Protein AF-A0A5E8CM19-F1 (afdb_monomer_lite)

Organism: NCBI:txid1561972

Radius of gyration: 25.5 Å; chains: 1; bounding box: 61×55×77 Å

Sequence (323 aa):
MVMLHESKVSKIKSINISCDSVEEYELFLKAIKIDGAFFISNAKLNLVSIFYEKDRNVNLRDWTLEQHRALEYALKNHAKEMYETKEERWKSIIKEIDGKNSKECLDHFKYVREHVLKIKEKENEIIDIQESIFRFDYMPINFHKMIVLHDCINGNFKNPKEEFILIIYKFDILLFSFELTPEETYQRLKSIIDKYENIEMHNVYFASSDLRCCFNLLSFAEYYQNKFNLSPQELENNLWGDNYYTPKEGWSNENKKIERAFNNLIIKPLIKLYGAISLKDDDKINNMLKTLNIKVDDKYDFNHVINQWFPLQDILIRDFINI

pLDDT: mean 72.19, std 20.74, range [20.05, 95.94]

Secondary structure (DSSP, 8-state):
-----TTTGGG---EEEE-S-HHHHHHHHHHH--TT--EEE-----TTTHHHHS-SSSS-TT--HHHHHHHHHHHHHS-GGG-SSHHHHHHHHHHTSTT--HHHHHHHHHHHHHHHHHHHHHHHHHHHHHHHHTTS--------SEEEEEETTTPPP---SS-EEEEEETHHHHHT-TT--HHHHHHHHHHHHTTSTT--GGGEEEEETTTTEEEEHHHHHHHHHHHHTS-HHHHHHHHSSS-EEETTTEEESS-SSPPBHHIIIIIHHHHHHHHHHHTT-HHHHHHHHHHHT----S---HHHHHHHHSBHHHHHHHHHH--

InterPro domains:
  IPR001005 SANT/Myb domain [PS50090] (55-113)
  IPR001005 SANT/Myb domain [cd00167] (63-112)
  IPR009057 Homedomain-like superfamily [SSF46689] (62-120)
  IPR027417 P-loop containing nucleoside triphosphate hydrolase [SSF52540] (163-317)

Foldseek 3Di:
DPPPDPVQLQQAEEAAEEEPDPVVVVLLCVLQPSPHHDYDYPDPDPPLPVVPPPDPDDPPVPDDSVLVV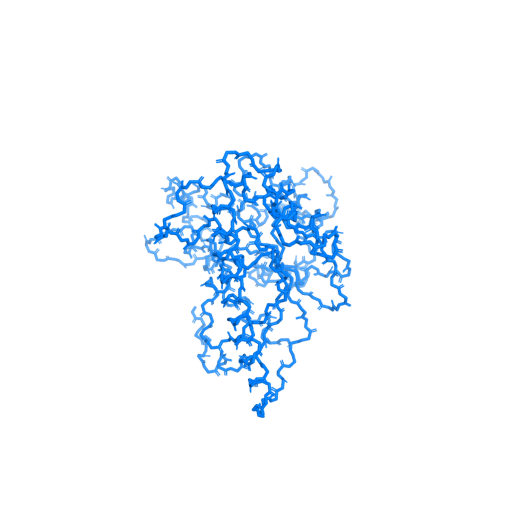QLVVLCVVLDPVNDPDPVVSLVSSVVSGPPDDSVRSVVVVVVVVVVVVVVVVVVVVVVVVVVVSVPPPDDDPDQQAHEYEAALPDGDDDEDPGHYAYEHEPLVCLLPPPVDDLVRSLVSVVVVVVSYPPDDQQSYKYDYSVLQFIDGQLLLLVLCCVVLVHPSVVSSVQQDDQWAADPVPGIDSDPPVGDGNVSVPPSVLLNQLQVCVVVVVVVSNVVSCVVSVFDDPPDDDSSRRNCSNGRNNCCCCVPRVPD

Structure (mmCIF, N/CA/C/O backbone):
data_AF-A0A5E8CM19-F1
#
_entry.id   AF-A0A5E8CM19-F1
#
loop_
_atom_site.group_PDB
_atom_site.id
_atom_site.type_symbol
_atom_site.label_atom_id
_atom_site.label_alt_id
_atom_site.label_comp_id
_atom_site.label_asym_id
_atom_site.label_entity_id
_atom_site.label_seq_id
_atom_site.pdbx_PDB_ins_code
_atom_site.Cartn_x
_atom_site.Cartn_y
_atom_site.Cartn_z
_atom_site.occupancy
_atom_site.B_iso_or_equiv
_atom_site.auth_seq_id
_atom_site.auth_comp_id
_atom_site.auth_asym_id
_atom_site.auth_atom_id
_atom_site.pdbx_PDB_model_num
ATOM 1 N N . MET A 1 1 ? -6.879 -17.242 -14.390 1.00 22.05 1 MET A N 1
ATOM 2 C CA . MET A 1 1 ? -8.064 -17.826 -13.732 1.00 22.05 1 MET A CA 1
ATOM 3 C C . MET A 1 1 ? -7.670 -19.165 -13.119 1.00 22.05 1 MET A C 1
ATOM 5 O O . MET A 1 1 ? -7.867 -20.210 -13.724 1.00 22.05 1 MET A O 1
ATOM 9 N N . VAL A 1 2 ? -7.013 -19.130 -11.959 1.00 20.05 2 VAL A N 1
ATOM 10 C CA . VAL A 1 2 ? -6.831 -20.328 -11.135 1.00 20.05 2 VAL A CA 1
ATOM 11 C C . VAL A 1 2 ? -8.070 -20.383 -10.256 1.00 20.05 2 VAL A C 1
ATOM 13 O O . VAL A 1 2 ? -8.234 -19.558 -9.369 1.00 20.05 2 VAL A O 1
ATOM 16 N N . MET A 1 3 ? -8.984 -21.298 -10.571 1.00 21.39 3 MET A N 1
ATOM 17 C CA . MET A 1 3 ? -10.105 -21.634 -9.697 1.00 21.39 3 MET A CA 1
ATOM 18 C C . MET A 1 3 ? -9.513 -22.267 -8.433 1.00 21.39 3 MET A C 1
ATOM 20 O O . MET A 1 3 ? -9.262 -23.473 -8.394 1.00 21.39 3 MET A O 1
ATOM 24 N N . LEU A 1 4 ? -9.217 -21.457 -7.416 1.00 25.05 4 LEU A N 1
ATOM 25 C CA . LEU A 1 4 ? -8.968 -21.975 -6.078 1.00 25.05 4 LEU A CA 1
ATOM 26 C C . LEU A 1 4 ? -10.297 -22.544 -5.578 1.00 25.05 4 LEU A C 1
ATOM 28 O O . LEU A 1 4 ? -11.224 -21.815 -5.252 1.00 25.05 4 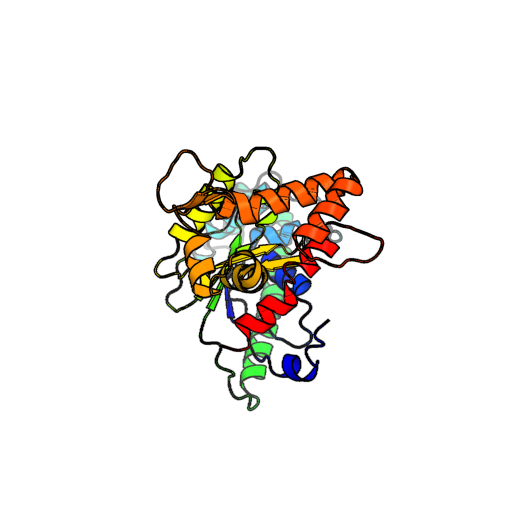LEU A O 1
ATOM 32 N N . HIS A 1 5 ? -10.386 -23.873 -5.621 1.00 28.20 5 HIS A N 1
ATOM 33 C CA . HIS A 1 5 ? -11.509 -24.680 -5.157 1.00 28.20 5 HIS A CA 1
ATOM 34 C C . HIS A 1 5 ? -12.120 -24.126 -3.855 1.00 28.20 5 HIS A C 1
ATOM 36 O O . HIS A 1 5 ? -11.446 -24.082 -2.821 1.00 28.20 5 HIS A O 1
ATOM 42 N N . GLU A 1 6 ? -13.423 -23.826 -3.893 1.00 30.19 6 GLU A N 1
ATOM 43 C CA . GLU A 1 6 ? -14.283 -23.452 -2.752 1.00 30.19 6 GLU A CA 1
ATOM 44 C C . GLU A 1 6 ? -14.111 -24.383 -1.529 1.00 30.19 6 GLU A C 1
ATOM 46 O O . GLU A 1 6 ? -14.344 -23.992 -0.389 1.00 30.19 6 GLU A O 1
ATOM 51 N N . SER A 1 7 ? -13.603 -25.605 -1.729 1.00 30.61 7 SER A N 1
ATOM 52 C CA . SER A 1 7 ? -13.357 -26.599 -0.680 1.00 30.61 7 SER A CA 1
ATOM 53 C C . SER A 1 7 ? -12.180 -26.303 0.268 1.00 30.61 7 SER A C 1
ATOM 55 O O . SER A 1 7 ? -12.000 -27.041 1.238 1.00 30.61 7 SER A O 1
ATOM 57 N N . LYS A 1 8 ? -11.323 -25.305 -0.007 1.00 35.22 8 LYS A N 1
ATOM 58 C CA . LYS A 1 8 ? -10.229 -24.908 0.912 1.00 35.22 8 LYS A CA 1
ATOM 59 C C . LYS A 1 8 ? -10.616 -23.760 1.848 1.00 35.22 8 LYS A C 1
ATOM 61 O O . LYS A 1 8 ? -10.137 -23.729 2.978 1.00 35.22 8 LYS A O 1
ATOM 66 N N . VAL A 1 9 ? -11.511 -22.874 1.411 1.00 35.22 9 VAL A N 1
ATOM 67 C CA . VAL A 1 9 ? -11.992 -21.722 2.194 1.00 35.22 9 VAL A CA 1
ATOM 68 C C . VAL A 1 9 ? -12.795 -22.178 3.420 1.00 35.22 9 VAL A C 1
ATOM 70 O O . VAL A 1 9 ? -12.636 -21.631 4.507 1.00 35.22 9 VAL A O 1
ATOM 73 N N . SER A 1 10 ? -13.534 -23.287 3.298 1.00 37.34 10 SER A N 1
ATOM 74 C CA . SER A 1 10 ? -14.321 -23.898 4.381 1.00 37.34 10 SER A CA 1
ATOM 75 C C . SER A 1 10 ? -13.500 -24.459 5.557 1.00 37.34 10 SER A C 1
ATOM 77 O O . SER A 1 10 ? -14.068 -25.054 6.472 1.00 37.34 10 SER A O 1
ATOM 79 N N . LYS A 1 11 ? -12.164 -24.351 5.524 1.00 36.78 11 LYS A N 1
ATOM 80 C CA . LYS A 1 11 ? -11.270 -24.789 6.604 1.00 36.78 11 LYS A CA 1
ATOM 81 C C . LYS A 1 11 ? -10.727 -23.637 7.447 1.00 36.78 11 LYS A C 1
ATOM 83 O O . LYS A 1 11 ? -10.057 -23.919 8.425 1.00 36.78 11 LYS A O 1
ATOM 88 N N . ILE A 1 12 ? -10.989 -22.373 7.130 1.00 42.81 12 ILE A N 1
ATOM 89 C CA . ILE A 1 12 ? -10.465 -21.241 7.910 1.00 42.81 12 ILE A CA 1
ATOM 90 C C . ILE A 1 12 ? -11.302 -21.092 9.187 1.00 42.81 12 ILE A C 1
ATOM 92 O O . ILE A 1 12 ? -12.474 -20.737 9.114 1.00 42.81 12 ILE A O 1
ATOM 96 N N . LYS A 1 13 ? -10.723 -21.389 10.358 1.00 43.19 13 LYS A N 1
ATOM 97 C CA . LYS A 1 13 ? -11.472 -21.420 11.631 1.00 43.19 13 LYS A CA 1
ATOM 98 C C . LYS A 1 13 ? -11.293 -20.179 12.519 1.00 43.19 13 LYS A C 1
ATOM 100 O O . LYS A 1 13 ? -12.202 -19.891 13.287 1.00 43.19 13 LYS A O 1
ATOM 105 N N . SER A 1 14 ? -10.187 -19.432 12.401 1.00 45.50 14 SER A N 1
ATOM 106 C CA . SER A 1 14 ? -9.984 -18.145 13.099 1.00 45.50 14 SER A CA 1
ATOM 107 C C . SER A 1 14 ? -8.752 -17.388 12.582 1.00 45.50 14 SER A C 1
ATOM 109 O O . SER A 1 14 ? -7.682 -17.987 12.507 1.00 45.50 14 SER A O 1
ATOM 111 N N . ILE A 1 15 ? -8.871 -16.085 12.301 1.00 50.81 15 ILE A N 1
ATOM 112 C CA . ILE A 1 15 ? -7.745 -15.171 12.004 1.00 50.81 15 ILE A CA 1
ATOM 113 C C . ILE A 1 15 ? -7.722 -14.065 13.070 1.00 50.81 15 ILE A C 1
ATOM 115 O O . ILE A 1 15 ? -8.766 -13.476 13.365 1.00 50.81 15 ILE A O 1
ATOM 119 N N . ASN A 1 16 ? -6.546 -13.790 13.647 1.00 54.03 16 ASN A N 1
ATOM 120 C CA . ASN A 1 16 ? -6.360 -12.762 14.675 1.00 54.03 16 ASN A CA 1
ATOM 121 C C . ASN A 1 16 ? -5.879 -11.452 14.030 1.00 54.03 16 ASN A C 1
ATOM 123 O O . ASN A 1 16 ? -4.759 -11.387 13.514 1.00 54.03 16 ASN A O 1
ATOM 127 N N . ILE A 1 17 ? -6.741 -10.431 14.032 1.00 58.75 17 ILE A N 1
ATOM 128 C CA . ILE A 1 17 ? -6.485 -9.138 13.387 1.00 58.75 17 ILE A CA 1
ATOM 129 C C . ILE A 1 17 ? -6.475 -8.029 14.445 1.00 58.75 17 ILE A C 1
ATOM 131 O O . ILE A 1 17 ? -7.439 -7.842 15.187 1.00 58.75 17 ILE A O 1
ATOM 135 N N . SER A 1 18 ? -5.393 -7.253 14.475 1.00 59.06 18 SER A N 1
ATOM 136 C CA . SER A 1 18 ? -5.287 -5.993 15.210 1.00 59.06 18 SER A CA 1
ATOM 137 C C . SER A 1 18 ? -5.455 -4.825 14.240 1.00 59.06 18 SER A C 1
ATOM 139 O O . SER A 1 18 ? -4.737 -4.748 13.248 1.00 59.06 18 SER A O 1
ATOM 141 N N . CYS A 1 19 ? -6.370 -3.904 14.531 1.00 57.16 19 CYS A N 1
ATOM 142 C CA . CYS A 1 19 ? -6.689 -2.745 13.693 1.00 57.16 19 CYS A CA 1
ATOM 143 C C . CYS A 1 19 ? -6.935 -1.494 14.547 1.00 57.16 19 CYS A C 1
ATOM 145 O O . CYS A 1 19 ? -7.264 -1.604 15.733 1.00 57.16 19 CYS A O 1
ATOM 147 N N . ASP A 1 20 ? -6.818 -0.313 13.937 1.00 51.72 20 ASP A N 1
ATOM 148 C CA . ASP A 1 20 ? -6.989 0.969 14.627 1.00 51.72 20 ASP A CA 1
ATOM 149 C C . ASP A 1 20 ? -8.463 1.304 14.912 1.00 51.72 20 ASP A C 1
ATOM 151 O O . ASP A 1 20 ? -8.769 1.976 15.902 1.00 51.72 20 ASP A O 1
ATOM 155 N N . SER A 1 21 ? -9.398 0.801 14.094 1.00 51.22 21 SER A N 1
ATOM 156 C CA . SER A 1 21 ? -10.841 0.992 14.294 1.00 51.22 21 SER A CA 1
ATOM 157 C C . SER A 1 21 ? -11.700 -0.198 13.839 1.00 51.22 21 SER A C 1
ATOM 159 O O . SER A 1 21 ? -11.304 -0.998 12.992 1.00 51.22 21 SER A O 1
ATOM 161 N N . VAL A 1 22 ? -12.920 -0.303 14.386 1.00 50.34 22 VAL A N 1
ATOM 162 C CA . VAL A 1 22 ? -13.913 -1.318 13.967 1.00 50.34 22 VAL A CA 1
ATOM 163 C C . VAL A 1 22 ? -14.404 -1.077 12.538 1.00 50.34 22 VAL A C 1
ATOM 165 O O . VAL A 1 22 ? -14.699 -2.028 11.824 1.00 50.34 22 VAL A O 1
ATOM 168 N N . GLU A 1 23 ? -14.469 0.176 12.089 1.00 55.34 23 GLU A N 1
ATOM 169 C CA . GLU A 1 23 ? -14.873 0.493 10.717 1.00 55.34 23 GLU A CA 1
ATOM 170 C C . GLU A 1 23 ? -13.852 -0.009 9.690 1.00 55.34 23 GLU A C 1
ATOM 172 O O . GLU A 1 23 ? -14.231 -0.614 8.689 1.00 55.34 23 GLU A O 1
ATOM 177 N N . GLU A 1 24 ? -12.556 0.171 9.954 1.00 55.00 24 GLU A N 1
ATOM 178 C CA . GLU A 1 24 ? -11.491 -0.356 9.093 1.00 55.00 24 GLU A CA 1
ATOM 179 C C . GLU A 1 24 ? -11.510 -1.873 9.019 1.00 55.00 24 GLU A C 1
ATOM 181 O O . GLU A 1 24 ? -11.371 -2.434 7.934 1.00 55.00 24 GLU A O 1
ATOM 186 N N . TYR A 1 25 ? -11.735 -2.526 10.157 1.00 60.22 25 TYR A N 1
ATOM 187 C CA . TYR A 1 25 ? -11.924 -3.964 10.215 1.00 60.22 25 TYR A CA 1
ATOM 188 C C . TYR A 1 25 ? -13.098 -4.414 9.341 1.00 60.22 25 TYR A C 1
ATOM 190 O O . TYR A 1 25 ? -12.929 -5.261 8.471 1.00 60.22 25 TYR A O 1
ATOM 198 N N . GLU A 1 26 ? -14.270 -3.799 9.495 1.00 54.41 26 GLU A N 1
ATOM 199 C CA . GLU A 1 26 ? -15.465 -4.114 8.702 1.00 54.41 26 GLU A CA 1
ATOM 200 C C . GLU A 1 26 ? -15.267 -3.864 7.199 1.00 54.41 26 GLU A C 1
ATOM 202 O O . GLU A 1 26 ? -15.706 -4.662 6.369 1.00 54.41 26 GLU A O 1
ATOM 207 N N . LEU A 1 27 ? -14.599 -2.770 6.821 1.00 61.19 27 LEU A N 1
ATOM 208 C CA . LEU A 1 27 ? -14.265 -2.472 5.425 1.00 61.19 27 LEU A CA 1
ATOM 209 C C . LEU A 1 27 ? -13.292 -3.502 4.849 1.00 61.19 27 LEU A C 1
ATOM 211 O O . LEU A 1 27 ? -13.499 -3.981 3.731 1.00 61.19 27 LEU A O 1
ATOM 215 N N . PHE A 1 28 ? -12.274 -3.881 5.622 1.00 61.19 28 PHE A N 1
ATOM 216 C CA . PHE A 1 28 ? -11.328 -4.922 5.245 1.00 61.19 28 PHE A CA 1
ATOM 217 C C . PHE A 1 28 ? -12.042 -6.268 5.059 1.00 61.19 28 PHE A C 1
ATOM 219 O O . PHE A 1 28 ? -11.911 -6.884 4.002 1.00 61.19 28 PHE A O 1
ATOM 226 N N . LEU A 1 29 ? -12.894 -6.676 6.007 1.00 61.25 29 LEU A N 1
ATOM 227 C CA . LEU A 1 29 ? -13.687 -7.907 5.914 1.00 61.25 29 LEU A CA 1
ATOM 228 C C . LEU A 1 29 ? -14.641 -7.920 4.708 1.00 61.25 29 LEU A C 1
ATOM 230 O O . LEU A 1 29 ? -14.760 -8.924 4.001 1.00 61.25 29 LEU A O 1
ATOM 234 N N . LYS A 1 30 ? -15.298 -6.793 4.413 1.00 60.44 30 LYS A N 1
ATOM 235 C CA . LYS A 1 30 ? -16.156 -6.663 3.224 1.00 60.44 30 LYS A CA 1
ATOM 236 C C . LYS A 1 30 ? -15.367 -6.758 1.921 1.00 60.44 30 LYS A C 1
ATOM 238 O O . LYS A 1 30 ? -15.882 -7.303 0.944 1.00 60.44 30 LYS A O 1
ATOM 243 N N . ALA A 1 31 ? -14.145 -6.229 1.888 1.00 57.81 31 ALA A N 1
ATOM 244 C CA . ALA A 1 31 ? -13.293 -6.270 0.704 1.00 57.81 31 ALA A CA 1
ATOM 245 C C . ALA A 1 31 ? -12.820 -7.699 0.386 1.00 57.81 31 ALA A C 1
ATOM 247 O O . ALA A 1 31 ? -12.759 -8.086 -0.785 1.00 57.81 31 ALA A O 1
ATOM 248 N N . ILE A 1 32 ? -12.549 -8.507 1.415 1.00 55.66 32 ILE A N 1
ATOM 249 C CA . ILE A 1 32 ? -12.020 -9.864 1.237 1.00 55.66 32 ILE A CA 1
ATOM 250 C C . ILE A 1 32 ? -13.081 -10.908 0.859 1.00 55.66 32 ILE A C 1
ATOM 252 O O . ILE A 1 32 ? -12.700 -11.934 0.312 1.00 55.66 32 ILE A O 1
ATOM 256 N N . LYS A 1 33 ? -14.386 -10.653 1.077 1.00 53.03 33 LYS A N 1
ATOM 257 C CA . LYS A 1 33 ? -15.512 -11.558 0.721 1.00 53.03 33 LYS A CA 1
ATOM 258 C C . LYS A 1 33 ? -15.223 -13.055 0.964 1.00 53.03 33 LYS A C 1
ATOM 260 O O . LYS A 1 33 ? -15.551 -13.898 0.132 1.00 53.03 33 LYS A O 1
ATOM 265 N N . ILE A 1 34 ? -14.575 -13.390 2.079 1.00 47.09 34 ILE A N 1
ATOM 266 C CA . ILE A 1 34 ? -14.295 -14.784 2.431 1.00 47.09 34 ILE A CA 1
ATOM 267 C C . ILE A 1 34 ? -15.552 -15.346 3.098 1.00 47.09 34 ILE A C 1
ATOM 269 O O . ILE A 1 34 ? -15.798 -15.089 4.277 1.00 47.09 34 ILE A O 1
ATOM 273 N N . ASP A 1 35 ? -16.365 -16.085 2.344 1.00 33.59 35 ASP A N 1
ATOM 274 C CA . ASP A 1 35 ? -17.524 -16.792 2.892 1.00 33.59 35 ASP A CA 1
ATOM 275 C C . ASP A 1 35 ? -17.059 -17.844 3.918 1.00 33.59 35 ASP A C 1
ATOM 277 O O . ASP A 1 35 ? -16.326 -18.778 3.592 1.00 33.59 35 ASP A O 1
ATOM 281 N N . GLY A 1 36 ? -17.489 -17.694 5.176 1.00 33.28 36 GLY A N 1
ATOM 282 C CA . GLY A 1 36 ? -17.340 -18.712 6.225 1.00 33.28 36 GLY A CA 1
ATOM 283 C C . GLY A 1 36 ? -16.167 -18.562 7.206 1.00 33.28 36 GLY A C 1
ATOM 284 O O . GLY A 1 36 ? -16.034 -19.416 8.079 1.00 33.28 36 GLY A O 1
ATOM 285 N N . ALA A 1 37 ? -15.349 -17.507 7.127 1.00 35.22 37 ALA A N 1
ATOM 286 C CA . ALA A 1 37 ? -14.292 -17.256 8.114 1.00 35.22 37 ALA A CA 1
ATOM 287 C C . ALA A 1 37 ? -14.775 -16.315 9.238 1.00 35.22 37 ALA A C 1
ATOM 289 O O . ALA A 1 37 ? -15.184 -15.184 8.981 1.00 35.22 37 ALA A O 1
ATOM 290 N N . PHE A 1 38 ? -14.708 -16.772 10.493 1.00 33.09 38 PHE A N 1
ATOM 291 C CA . PHE A 1 38 ? -14.889 -15.920 11.673 1.00 33.09 38 PHE A CA 1
ATOM 292 C C . PHE A 1 38 ? -13.571 -15.200 11.986 1.00 33.09 38 PHE A C 1
ATOM 294 O O . PHE A 1 38 ? -12.531 -15.833 12.181 1.00 33.09 38 PHE A O 1
ATOM 301 N N . PHE A 1 39 ? -13.611 -13.872 12.037 1.00 37.44 39 PHE A N 1
ATOM 302 C CA . PHE A 1 39 ? -12.460 -13.034 12.368 1.00 37.44 39 PHE A CA 1
ATOM 303 C C . PHE A 1 39 ? -12.612 -12.513 13.804 1.00 37.44 39 PHE A C 1
ATOM 305 O O . PHE A 1 39 ? -13.710 -12.123 14.217 1.00 37.44 39 PHE A O 1
ATOM 312 N N . ILE A 1 40 ? -11.524 -12.545 14.578 1.00 33.81 40 ILE A N 1
ATOM 313 C CA . ILE A 1 40 ? -11.510 -12.133 15.987 1.00 33.81 40 ILE A CA 1
ATOM 314 C C . ILE A 1 40 ? -10.876 -10.742 16.070 1.00 33.81 40 ILE A C 1
ATOM 316 O O . ILE A 1 40 ? -9.731 -10.549 15.665 1.00 33.81 40 ILE A O 1
ATOM 320 N N . SER A 1 41 ? -11.634 -9.782 16.600 1.00 34.50 41 SER A N 1
ATOM 321 C CA . SER A 1 41 ? -11.201 -8.407 16.862 1.00 34.50 41 SER A CA 1
ATOM 322 C C . SER A 1 41 ? -10.893 -8.231 18.352 1.00 34.50 41 SER A C 1
ATOM 324 O O . SER A 1 41 ? -11.684 -8.625 19.206 1.00 34.50 41 SER A O 1
ATOM 326 N N . ASN A 1 42 ? -9.762 -7.587 18.658 1.00 33.03 42 ASN A N 1
ATOM 327 C CA . ASN A 1 42 ? -9.433 -7.046 19.984 1.00 33.03 42 ASN A CA 1
ATOM 328 C C . ASN A 1 42 ? -9.562 -5.508 20.004 1.00 33.03 42 ASN A C 1
ATOM 330 O O . ASN A 1 42 ? -8.753 -4.805 20.617 1.00 33.03 42 ASN A O 1
ATOM 334 N N . ALA A 1 43 ? -10.552 -4.950 19.299 1.00 33.03 43 ALA A N 1
ATOM 335 C CA . ALA A 1 43 ? -10.765 -3.508 19.274 1.00 33.03 43 ALA A CA 1
ATOM 336 C C . ALA A 1 43 ? -11.355 -3.021 20.610 1.00 33.03 43 ALA A C 1
ATOM 338 O O . ALA A 1 43 ? -12.514 -3.276 20.934 1.00 33.03 43 ALA A O 1
ATOM 339 N N . LYS A 1 44 ? -10.575 -2.258 21.386 1.00 31.73 44 LYS A N 1
ATOM 340 C CA . LYS A 1 44 ? -11.124 -1.427 22.468 1.00 31.73 44 LYS A CA 1
ATOM 341 C C . LYS A 1 44 ? -11.841 -0.235 21.840 1.00 31.73 44 LYS A C 1
ATOM 343 O O . LYS A 1 44 ? -11.204 0.734 21.437 1.00 31.73 44 LYS A O 1
ATOM 348 N N . LEU A 1 45 ? -13.163 -0.325 21.747 1.00 32.84 45 LEU A N 1
ATOM 349 C CA . LEU A 1 45 ? -14.017 0.724 21.204 1.00 32.84 45 LEU A CA 1
ATOM 350 C C . LEU A 1 45 ? -13.964 2.001 22.052 1.00 32.84 45 LEU A C 1
ATOM 352 O O . LEU A 1 45 ? -14.233 1.993 23.254 1.00 32.84 45 LEU A O 1
ATOM 356 N N . ASN A 1 46 ? -13.659 3.119 21.394 1.00 34.53 46 ASN A N 1
ATOM 357 C CA . ASN A 1 46 ? -13.839 4.452 21.948 1.00 34.53 46 ASN A CA 1
ATOM 358 C C . ASN A 1 46 ? -15.310 4.843 21.727 1.00 34.53 46 ASN A C 1
ATOM 360 O O . ASN A 1 46 ? -15.718 5.177 20.619 1.00 34.53 46 ASN A O 1
ATOM 364 N N . LEU A 1 47 ? -16.116 4.734 22.786 1.00 34.06 47 LEU A N 1
ATOM 365 C CA . LEU A 1 47 ? -17.585 4.817 22.773 1.00 34.06 47 LEU A CA 1
ATOM 366 C C . LEU A 1 47 ? -18.158 6.105 22.143 1.00 34.06 47 LEU A C 1
ATOM 368 O O . LEU A 1 47 ? -19.293 6.103 21.682 1.00 34.06 47 LEU A O 1
ATOM 372 N N . VAL A 1 48 ? -17.377 7.185 22.081 1.00 37.75 48 VAL A N 1
ATOM 373 C CA . VAL A 1 48 ? -17.834 8.546 21.748 1.00 37.75 48 VAL A CA 1
ATOM 374 C C . VAL A 1 48 ? -18.229 8.732 20.271 1.00 37.75 48 VAL A C 1
ATOM 376 O O . VAL A 1 48 ? -19.105 9.544 19.983 1.00 37.75 48 VAL A O 1
ATOM 379 N N . SER A 1 49 ? -17.633 7.998 19.322 1.00 38.44 49 SER A N 1
ATOM 380 C CA . SER A 1 49 ? -17.929 8.163 17.882 1.00 38.44 49 SER A CA 1
ATOM 381 C C . SER A 1 49 ? -19.182 7.410 17.421 1.00 38.44 49 SER A C 1
ATOM 383 O O . SER A 1 49 ? -19.901 7.880 16.545 1.00 38.44 49 SER A O 1
ATOM 385 N N . ILE A 1 50 ? -19.501 6.277 18.054 1.00 40.59 50 ILE A N 1
ATOM 386 C CA . ILE A 1 50 ? -20.610 5.397 17.645 1.00 40.59 50 ILE A CA 1
ATOM 387 C C . ILE A 1 50 ? -21.983 6.050 17.878 1.00 40.59 50 ILE A C 1
ATOM 389 O O . ILE A 1 50 ? -22.920 5.809 17.114 1.00 40.59 50 ILE A O 1
ATOM 393 N N . PHE A 1 51 ? -22.117 6.888 18.911 1.00 41.34 51 PHE A N 1
ATOM 394 C CA . PHE A 1 51 ? -23.404 7.479 19.293 1.00 41.34 51 PHE A CA 1
ATOM 395 C C . PHE A 1 51 ? -23.890 8.591 18.358 1.00 41.34 51 PHE A C 1
ATOM 397 O O . PHE A 1 51 ? -25.097 8.812 18.281 1.00 41.34 51 PHE A O 1
ATOM 404 N N . TYR A 1 52 ? -22.994 9.275 17.637 1.00 42.41 52 TYR A N 1
ATOM 405 C CA . TYR A 1 52 ? -23.379 10.419 16.801 1.00 42.41 52 TYR A CA 1
ATOM 406 C C . TYR A 1 52 ? -23.852 10.038 15.392 1.00 42.41 52 TYR A C 1
ATOM 408 O O . TYR A 1 52 ? -24.582 10.810 14.773 1.00 42.41 52 TYR A O 1
ATOM 416 N N . GLU A 1 53 ? -23.496 8.854 14.887 1.00 43.50 53 GLU A N 1
ATOM 417 C CA . GLU A 1 53 ? -23.722 8.520 13.473 1.00 43.50 53 GLU A CA 1
ATOM 418 C C . GLU A 1 53 ? -24.914 7.589 13.204 1.00 43.50 53 GLU A C 1
ATOM 420 O O . GLU A 1 53 ? -25.393 7.540 12.068 1.00 43.50 53 GLU A O 1
ATOM 425 N N . LYS A 1 54 ? -25.432 6.860 14.207 1.00 44.94 54 LYS A N 1
ATOM 426 C CA . LYS A 1 54 ? -26.277 5.680 13.930 1.00 44.94 54 LYS A CA 1
ATOM 427 C C . LYS A 1 54 ? -27.789 5.774 14.143 1.00 44.94 54 LYS A C 1
ATOM 429 O O . LYS A 1 54 ? -28.469 4.869 13.674 1.00 44.94 54 LYS A O 1
ATOM 434 N N . ASP A 1 55 ? -28.351 6.842 14.712 1.00 42.22 55 ASP A N 1
ATOM 435 C CA . ASP A 1 55 ? -29.813 6.937 14.885 1.00 42.22 55 ASP A CA 1
ATOM 436 C C . ASP A 1 55 ? -30.408 8.256 14.368 1.00 42.22 55 ASP A C 1
ATOM 438 O O . ASP A 1 55 ? -30.423 9.278 15.048 1.00 42.22 55 ASP A O 1
ATOM 442 N N . ARG A 1 56 ? -30.976 8.228 13.150 1.00 45.00 56 ARG A N 1
ATOM 443 C CA . ARG A 1 56 ? -31.757 9.348 12.576 1.00 45.00 56 ARG A CA 1
ATOM 444 C C . ARG A 1 56 ? -33.210 9.422 13.080 1.00 45.00 56 ARG A C 1
ATOM 446 O O . ARG A 1 56 ? -33.970 10.229 12.553 1.00 45.00 56 ARG A O 1
ATOM 453 N N . ASN A 1 57 ? -33.626 8.597 14.047 1.00 42.84 57 ASN A N 1
ATOM 454 C CA . ASN A 1 57 ? -35.054 8.383 14.336 1.00 42.84 57 ASN A CA 1
ATOM 455 C C . ASN A 1 57 ? -35.462 8.310 15.820 1.00 42.84 57 ASN A C 1
ATOM 457 O O . ASN A 1 57 ? -36.489 7.719 16.147 1.00 42.84 57 ASN A O 1
ATOM 461 N N . VAL A 1 58 ? -34.747 8.982 16.722 1.00 42.41 58 VAL A N 1
ATOM 462 C CA . VAL A 1 58 ? -35.252 9.242 18.083 1.00 42.41 58 VAL A CA 1
ATOM 463 C C . VAL A 1 58 ? -35.152 10.737 18.369 1.00 42.41 58 VAL A C 1
ATOM 465 O O . VAL A 1 58 ? -34.246 11.410 17.890 1.00 42.41 58 VAL A O 1
ATOM 468 N N . ASN A 1 59 ? -36.137 11.276 19.085 1.00 46.22 59 ASN A N 1
ATOM 469 C CA . ASN A 1 59 ? -36.389 12.699 19.328 1.00 46.22 59 ASN A CA 1
ATOM 470 C C . ASN A 1 59 ? -35.323 13.344 20.257 1.00 46.22 59 ASN A C 1
ATOM 472 O O . ASN A 1 59 ? -35.636 13.842 21.331 1.00 46.22 59 ASN A O 1
ATOM 476 N N . LEU A 1 60 ? -34.051 13.286 19.853 1.00 49.62 60 LEU A N 1
ATOM 477 C CA . LEU A 1 60 ? -32.854 13.814 20.527 1.00 49.62 60 LEU A CA 1
ATOM 478 C C . LEU A 1 60 ? -32.281 15.042 19.803 1.00 49.62 60 LEU A C 1
ATOM 480 O O . LEU A 1 60 ? -31.127 15.409 20.011 1.00 49.62 60 LEU A O 1
ATOM 484 N N . ARG A 1 61 ? -33.098 15.685 18.957 1.00 51.41 61 ARG A N 1
ATOM 485 C CA . ARG A 1 61 ? -32.734 16.816 18.084 1.00 51.41 61 ARG A CA 1
ATOM 486 C C . ARG A 1 61 ? -32.105 18.022 18.796 1.00 51.41 61 ARG A C 1
ATOM 488 O O . ARG A 1 61 ? -31.583 18.892 18.111 1.00 51.41 61 ARG A O 1
ATOM 495 N N . ASP A 1 62 ? -32.099 18.055 20.126 1.00 65.19 62 ASP A N 1
ATOM 496 C CA . ASP A 1 62 ? -31.722 19.241 20.887 1.00 65.19 62 ASP A CA 1
ATOM 497 C C . ASP A 1 62 ? -30.352 19.151 21.586 1.00 65.19 62 ASP A C 1
ATOM 499 O O . ASP A 1 62 ? -30.002 20.097 22.286 1.00 65.19 62 ASP A O 1
ATOM 503 N N . TRP A 1 63 ? -29.579 18.060 21.461 1.00 73.31 63 TRP A N 1
ATOM 504 C CA . TRP A 1 63 ? -28.274 17.917 22.141 1.00 73.31 63 TRP A CA 1
ATOM 505 C C . TRP A 1 63 ? -27.072 18.030 21.191 1.00 73.31 63 TRP A C 1
ATOM 507 O O . TRP A 1 63 ? -26.903 17.227 20.271 1.00 73.31 63 TRP A O 1
ATOM 517 N N . THR A 1 64 ? -26.187 18.997 21.449 1.00 75.31 64 THR A N 1
ATOM 518 C CA . THR A 1 64 ? -24.916 19.148 20.720 1.00 75.31 64 THR A CA 1
ATOM 519 C C . THR A 1 64 ? -23.832 18.206 21.257 1.00 75.31 64 THR A C 1
ATOM 521 O O . THR A 1 64 ? -23.898 17.737 22.396 1.00 75.31 64 THR A O 1
ATOM 524 N N . LEU A 1 65 ? -22.799 17.945 20.443 1.00 63.00 65 LEU A N 1
ATOM 525 C CA . LEU A 1 65 ? -21.663 17.090 20.827 1.00 63.00 65 LEU A CA 1
ATOM 526 C C . LEU A 1 65 ? -20.931 17.638 22.056 1.00 63.00 65 LEU A C 1
ATOM 528 O O . LEU A 1 65 ? -20.476 16.878 22.908 1.00 63.00 65 LEU A O 1
ATOM 532 N N . GLU A 1 66 ? -20.859 18.960 22.168 1.00 72.50 66 GLU A N 1
ATOM 533 C CA . GLU A 1 66 ? -20.275 19.651 23.315 1.00 72.50 66 GLU A CA 1
ATOM 534 C C . GLU A 1 66 ? -21.111 19.445 24.581 1.00 72.50 66 GLU A C 1
ATOM 536 O O . GLU A 1 66 ? -20.553 19.083 25.613 1.00 72.50 66 GLU A O 1
ATOM 541 N N . GLN A 1 67 ? -22.442 19.562 24.499 1.00 77.25 67 GLN A N 1
ATOM 542 C CA . GLN A 1 67 ? -23.341 19.295 25.630 1.00 77.25 67 GLN A CA 1
ATOM 543 C C . GLN A 1 67 ? -23.267 17.834 26.089 1.00 77.25 67 GLN A C 1
ATOM 545 O O . GLN A 1 67 ? -23.290 17.556 27.287 1.00 77.25 67 GLN A O 1
ATOM 550 N N . HIS A 1 68 ? -23.145 16.890 25.151 1.00 75.69 68 HIS A N 1
ATOM 551 C CA . HIS A 1 68 ? -22.970 15.477 25.477 1.00 75.69 68 HIS A CA 1
ATOM 552 C C . HIS A 1 68 ? -21.634 15.212 26.187 1.00 75.69 68 HIS A C 1
ATOM 554 O O . HIS A 1 68 ? -21.623 14.593 27.249 1.00 75.69 68 HIS A O 1
ATOM 560 N N . ARG A 1 69 ? -20.522 15.740 25.659 1.00 73.06 69 ARG A N 1
ATOM 561 C CA . ARG A 1 69 ? -19.197 15.627 26.294 1.00 73.06 69 ARG A CA 1
ATOM 562 C C . ARG A 1 69 ? -19.161 16.285 27.671 1.00 73.06 69 ARG A C 1
ATOM 564 O O . ARG A 1 69 ? -18.570 15.725 28.590 1.00 73.06 69 ARG A O 1
ATOM 571 N N . ALA A 1 70 ? -19.813 17.437 27.824 1.00 76.94 70 ALA A N 1
ATOM 572 C CA . ALA A 1 70 ? -19.956 18.112 29.108 1.00 76.94 70 ALA A CA 1
ATOM 573 C C . ALA A 1 70 ? -20.717 17.237 30.115 1.00 76.94 70 ALA A C 1
ATOM 575 O O . ALA A 1 70 ? -20.255 17.063 31.238 1.00 76.94 70 ALA A O 1
ATOM 576 N N . LEU A 1 71 ? -21.820 16.598 29.704 1.00 80.19 71 LEU A N 1
ATOM 577 C CA . LEU A 1 71 ? -22.553 15.657 30.554 1.00 80.19 71 LEU A CA 1
ATOM 578 C C . LEU A 1 71 ? -21.697 14.447 30.958 1.00 80.19 71 LEU A C 1
ATOM 580 O O . LEU A 1 71 ? -21.720 14.056 32.123 1.00 80.19 71 LEU A O 1
ATOM 584 N N . GLU A 1 72 ? -20.932 13.853 30.039 1.00 73.19 72 GLU A N 1
ATOM 585 C CA . GLU A 1 72 ? -20.031 12.734 30.358 1.00 73.19 72 GLU A CA 1
ATOM 586 C C . GLU A 1 72 ? -18.922 13.137 31.336 1.00 73.19 72 GLU A C 1
ATOM 588 O O . GLU A 1 72 ? -18.652 12.428 32.310 1.00 73.19 72 GLU A O 1
ATOM 593 N N . TYR A 1 73 ? -18.303 14.293 31.096 1.00 75.38 73 TYR A N 1
ATOM 594 C CA . TYR A 1 73 ? -17.265 14.850 31.955 1.00 75.38 73 TYR A CA 1
ATOM 595 C C . TYR A 1 73 ? -17.806 15.135 33.362 1.00 75.38 73 TYR A C 1
ATOM 597 O O . TYR A 1 73 ? -17.233 14.669 34.351 1.00 75.38 73 TYR A O 1
ATOM 605 N N . ALA A 1 74 ? -18.967 15.785 33.449 1.00 78.75 74 ALA A N 1
ATOM 606 C CA . ALA A 1 74 ? -19.656 16.070 34.700 1.00 78.75 74 ALA A CA 1
ATOM 607 C C . ALA A 1 74 ? -20.045 14.785 35.445 1.00 78.75 74 ALA A C 1
ATOM 609 O O . ALA A 1 74 ? -19.857 14.676 36.654 1.00 78.75 74 ALA A O 1
ATOM 610 N N . LEU A 1 75 ? -20.536 13.758 34.742 1.00 78.06 75 LEU A N 1
ATOM 611 C CA . LEU A 1 75 ? -20.874 12.464 35.345 1.00 78.06 75 LEU A CA 1
ATOM 612 C C . LEU A 1 75 ? -19.651 11.736 35.918 1.00 78.06 75 LEU A C 1
ATOM 614 O O . LEU A 1 75 ? -19.795 11.026 36.918 1.00 78.06 75 LEU A O 1
ATOM 618 N N . LYS A 1 76 ? -18.478 11.905 35.296 1.00 76.44 76 LYS A N 1
ATOM 619 C CA . LYS A 1 76 ? -17.206 11.322 35.739 1.00 76.44 76 LYS A CA 1
ATOM 620 C C . LYS A 1 76 ? -16.631 12.050 36.955 1.00 76.44 76 LYS A C 1
ATOM 622 O O . LYS A 1 76 ? -16.130 11.393 37.864 1.00 76.44 76 LYS A O 1
ATOM 627 N N . ASN A 1 77 ? -16.726 13.377 36.981 1.00 75.62 77 ASN A N 1
ATOM 628 C CA . ASN A 1 77 ? -16.174 14.201 38.060 1.00 75.62 77 ASN A CA 1
ATOM 629 C C . ASN A 1 77 ? -17.116 14.344 39.259 1.00 75.62 77 ASN A C 1
ATOM 631 O O . ASN A 1 77 ? -16.660 14.570 40.375 1.00 75.62 77 ASN A O 1
ATOM 635 N N . HIS A 1 78 ? -18.418 14.150 39.053 1.00 81.38 78 HIS A N 1
ATOM 636 C CA . HIS A 1 78 ? -19.420 14.071 40.110 1.00 81.38 78 HIS A CA 1
ATOM 637 C C . HIS A 1 78 ? -19.816 12.613 40.357 1.00 81.38 78 HIS A C 1
ATOM 639 O 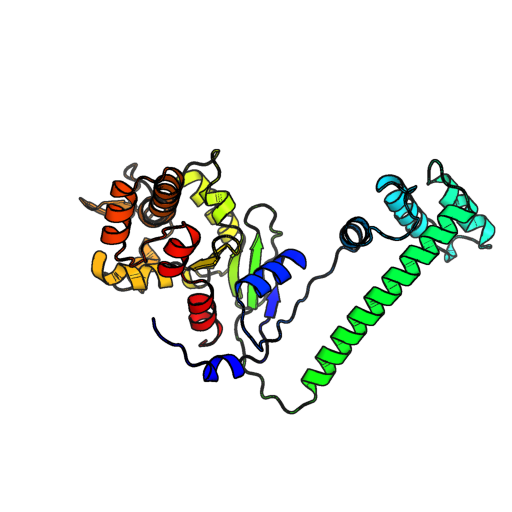O . HIS A 1 78 ? -20.958 12.188 40.117 1.00 81.38 78 HIS A O 1
ATOM 645 N N . ALA A 1 79 ? -18.848 11.825 40.826 1.00 79.69 79 ALA A N 1
ATOM 646 C CA . ALA A 1 79 ? -19.064 10.434 41.202 1.00 79.69 79 ALA A CA 1
ATOM 647 C C . ALA A 1 79 ? -20.135 10.333 42.305 1.00 79.69 79 ALA A C 1
ATOM 649 O O . ALA A 1 79 ? -20.324 11.253 43.104 1.00 79.69 79 ALA A O 1
ATOM 650 N N . LYS A 1 80 ? -20.903 9.239 42.324 1.00 81.19 80 LYS A N 1
ATOM 651 C CA . LYS A 1 80 ? -22.073 9.105 43.212 1.00 81.19 80 LYS A CA 1
ATOM 652 C C . LYS A 1 80 ? -21.680 9.169 44.690 1.00 81.19 80 LYS A C 1
ATOM 654 O O . LYS A 1 80 ? -22.446 9.664 45.503 1.00 81.19 80 LYS A O 1
ATOM 659 N N . GLU A 1 81 ? -20.492 8.679 44.997 1.00 82.69 81 GLU A N 1
ATOM 660 C CA . GLU A 1 81 ? -19.896 8.553 46.321 1.00 82.69 81 GLU A CA 1
ATOM 661 C C . GLU A 1 81 ? -19.538 9.913 46.937 1.00 82.69 81 GLU A C 1
ATOM 663 O O . GLU A 1 81 ? -19.344 10.006 48.144 1.00 82.69 81 GLU A O 1
ATOM 668 N N . MET A 1 82 ? -19.469 10.969 46.119 1.00 78.25 82 MET A N 1
ATOM 669 C CA . MET A 1 82 ? -19.105 12.325 46.543 1.00 78.25 82 MET A CA 1
ATOM 670 C C . MET A 1 82 ? -20.296 13.135 47.081 1.00 78.25 82 MET A C 1
ATOM 672 O O . MET A 1 82 ? -20.119 14.291 47.455 1.00 78.25 82 MET A O 1
ATOM 676 N N . TYR A 1 83 ? -21.505 12.561 47.094 1.00 84.56 83 TYR A N 1
ATOM 677 C CA . TYR A 1 83 ? -22.744 13.255 47.452 1.00 84.56 83 TYR A CA 1
ATOM 678 C C . TYR A 1 83 ? -23.609 12.409 48.385 1.00 84.56 83 TYR A C 1
ATOM 680 O O . TYR A 1 83 ? -23.771 11.207 48.171 1.00 84.56 83 TYR A O 1
ATOM 688 N N . GLU A 1 84 ? -24.219 13.051 49.383 1.00 79.00 84 GLU A N 1
ATOM 689 C CA . GLU A 1 84 ? -25.143 12.394 50.315 1.00 79.00 84 GLU A CA 1
ATOM 690 C C . GLU A 1 84 ? -26.483 12.068 49.644 1.00 79.00 84 GLU A C 1
ATOM 692 O O . GLU A 1 84 ? -27.057 10.999 49.865 1.00 79.00 84 GLU A O 1
ATOM 697 N N . THR A 1 85 ? -26.966 12.957 48.768 1.00 82.94 85 THR A N 1
ATOM 698 C CA . THR A 1 85 ? -28.244 12.783 48.065 1.00 82.94 85 THR A CA 1
ATOM 699 C C . THR A 1 85 ? -28.098 12.798 46.541 1.00 82.94 85 THR A C 1
ATOM 701 O O . THR A 1 85 ? -27.187 13.397 45.958 1.00 82.94 85 THR A O 1
ATOM 704 N N . LYS A 1 86 ? -29.033 12.130 45.848 1.00 82.06 86 LYS A N 1
ATOM 705 C CA . LYS A 1 86 ? -29.067 12.107 44.373 1.00 82.06 86 LYS A CA 1
ATOM 706 C C . LYS A 1 86 ? -29.371 13.495 43.812 1.00 82.06 86 LYS A C 1
ATOM 708 O O . LYS A 1 86 ? -28.875 13.853 42.746 1.00 82.06 86 LYS A O 1
ATOM 713 N N . GLU A 1 87 ? -30.188 14.254 44.525 1.00 83.44 87 GLU A N 1
ATOM 714 C CA . GLU A 1 87 ? -30.647 15.586 44.171 1.00 83.44 87 GLU A CA 1
ATOM 715 C C . GLU A 1 87 ? -29.482 16.587 44.157 1.00 83.44 87 GLU A C 1
ATOM 717 O O . GLU A 1 87 ? -29.374 17.391 43.232 1.00 83.44 87 GLU A O 1
ATOM 722 N N . GLU A 1 88 ? -28.570 16.516 45.130 1.00 82.50 88 GLU A N 1
ATOM 723 C CA . GLU A 1 88 ? -27.364 17.359 45.195 1.00 82.50 88 GLU A CA 1
ATOM 724 C C . GLU A 1 88 ? -26.359 17.036 44.092 1.00 82.50 88 GLU A C 1
ATOM 726 O O . GLU A 1 88 ? -25.795 17.941 43.465 1.00 82.50 88 GLU A O 1
ATOM 731 N N . ARG A 1 89 ? -26.189 15.744 43.800 1.00 87.06 89 ARG A N 1
ATOM 732 C CA . ARG A 1 89 ? -25.338 15.282 42.704 1.00 87.06 89 ARG A CA 1
ATOM 733 C C . ARG A 1 89 ? -25.809 15.837 41.364 1.00 87.06 89 ARG A C 1
ATOM 735 O O . ARG A 1 89 ? -25.029 16.435 40.628 1.00 87.06 89 ARG A O 1
ATOM 742 N N . TRP A 1 90 ? -27.095 15.676 41.051 1.00 84.75 90 TRP A N 1
ATOM 743 C CA . TRP A 1 90 ? -27.645 16.164 39.787 1.00 84.75 90 TRP A CA 1
ATOM 744 C C . TRP A 1 90 ? -27.628 17.689 39.695 1.00 84.75 90 TRP A C 1
ATOM 746 O O . TRP A 1 90 ? -27.321 18.211 38.630 1.00 84.75 90 TRP A O 1
ATOM 756 N N . LYS A 1 91 ? -27.842 18.414 40.801 1.00 85.94 91 LYS A N 1
ATOM 757 C CA . LYS A 1 91 ? -27.659 19.877 40.832 1.00 85.94 91 LYS A CA 1
ATOM 758 C C . LYS A 1 91 ? -26.241 20.311 40.456 1.00 85.94 91 LYS A C 1
ATOM 760 O O . LYS A 1 91 ? -26.096 21.371 39.857 1.00 85.94 91 LYS A O 1
ATOM 765 N N . SER A 1 92 ? -25.222 19.530 40.815 1.00 84.44 92 SER A N 1
ATOM 766 C CA . SER A 1 92 ? -23.827 19.817 40.454 1.00 84.44 92 SER A CA 1
ATOM 767 C C . SER A 1 92 ? -23.575 19.525 38.974 1.00 84.44 92 SER A C 1
ATOM 769 O O . SER A 1 92 ? -23.115 20.403 38.258 1.00 84.44 92 SER A O 1
ATOM 771 N N . ILE A 1 93 ? -24.028 18.364 38.488 1.00 83.94 93 ILE A N 1
ATOM 772 C CA . ILE A 1 93 ? -23.901 17.955 37.079 1.00 83.94 93 ILE A CA 1
ATOM 773 C C . ILE A 1 93 ? -24.563 18.955 36.120 1.00 83.94 93 ILE A C 1
ATOM 775 O O . ILE A 1 93 ? -23.990 19.300 35.095 1.00 83.94 93 ILE A O 1
ATOM 779 N N . ILE A 1 94 ? -25.763 19.443 36.444 1.00 86.81 94 ILE A N 1
ATOM 780 C CA . ILE A 1 94 ? -26.512 20.360 35.566 1.00 86.81 94 ILE A CA 1
ATOM 781 C C . ILE A 1 94 ? -25.804 21.712 35.423 1.00 86.81 94 ILE A C 1
ATOM 783 O O . ILE A 1 94 ? -25.916 22.341 34.378 1.00 86.81 94 ILE A O 1
ATOM 787 N N . LYS A 1 95 ? -25.058 22.163 36.441 1.00 86.62 95 LYS A N 1
ATOM 788 C CA . LYS A 1 95 ? -24.315 23.433 36.371 1.00 86.62 95 LYS A CA 1
ATOM 789 C C . LYS A 1 95 ? -23.184 23.411 35.347 1.00 86.62 95 LYS A C 1
ATOM 791 O O . LYS A 1 95 ? -22.769 24.478 34.917 1.00 86.62 95 LYS A O 1
ATOM 796 N N . GLU A 1 96 ? -22.689 22.231 34.987 1.00 83.19 96 GLU A N 1
ATOM 797 C CA . GLU A 1 96 ? -21.616 22.072 34.002 1.00 83.19 96 GLU A CA 1
ATOM 798 C C . GLU A 1 96 ? -22.142 21.967 32.560 1.00 83.19 96 GLU A C 1
ATOM 800 O O . GLU A 1 96 ? -21.351 21.862 31.627 1.00 83.19 96 GLU A O 1
ATOM 805 N N . ILE A 1 97 ? -23.467 21.972 32.360 1.00 85.12 97 ILE A N 1
ATOM 806 C CA . ILE A 1 97 ? -24.094 21.724 31.058 1.00 85.12 97 ILE A CA 1
ATOM 807 C C . ILE A 1 97 ? -24.957 22.923 30.670 1.00 85.12 97 ILE A C 1
ATOM 809 O O . ILE A 1 97 ? -26.061 23.119 31.181 1.00 85.12 97 ILE A O 1
ATOM 813 N N . ASP A 1 98 ? -24.475 23.701 29.708 1.00 83.25 98 ASP A N 1
ATOM 814 C CA . ASP A 1 98 ? -25.174 24.896 29.250 1.00 83.25 98 ASP A CA 1
ATOM 815 C C . ASP A 1 98 ? -26.456 24.570 28.468 1.00 83.25 98 ASP A C 1
ATOM 817 O O . ASP A 1 98 ? -26.475 23.778 27.518 1.00 83.25 98 ASP A O 1
ATOM 821 N N . GLY A 1 99 ? -27.546 25.242 28.848 1.00 82.81 99 GLY A N 1
ATOM 822 C CA . GLY A 1 99 ? -28.814 25.229 28.113 1.00 82.81 99 GLY A CA 1
ATOM 823 C C . GLY A 1 99 ? -29.675 23.976 28.297 1.00 82.81 99 GLY A C 1
ATOM 824 O O . GLY A 1 99 ? -30.623 23.797 27.532 1.00 82.81 99 GLY A O 1
ATOM 825 N N . LYS A 1 100 ? -29.377 23.122 29.286 1.00 83.50 100 LYS A N 1
ATOM 826 C CA . LYS A 1 100 ? -30.155 21.909 29.587 1.00 83.50 100 LYS A CA 1
ATOM 827 C C . LYS A 1 100 ? -30.708 21.906 31.001 1.00 83.50 100 LYS A C 1
ATOM 829 O O . LYS A 1 100 ? -30.050 22.315 31.953 1.00 83.50 100 LYS A O 1
ATOM 834 N N . ASN A 1 101 ? -31.946 21.441 31.144 1.00 83.56 101 ASN A N 1
ATOM 835 C CA . ASN A 1 101 ? -32.596 21.325 32.446 1.00 83.56 101 ASN A CA 1
ATOM 836 C C . ASN A 1 101 ? -32.416 19.925 33.065 1.00 83.56 101 ASN A C 1
ATOM 838 O O . ASN A 1 101 ? -32.023 18.962 32.410 1.00 83.56 101 ASN A O 1
ATOM 842 N N . SER A 1 102 ? -32.742 19.805 34.358 1.00 77.19 102 SER A N 1
ATOM 843 C CA . SER A 1 102 ? -32.575 18.563 35.134 1.00 77.19 102 SER A CA 1
ATOM 844 C C . SER A 1 102 ? -33.242 17.344 34.500 1.00 77.19 102 SER A C 1
ATOM 846 O O . SER A 1 102 ? -32.672 16.252 34.476 1.00 77.19 102 SER A O 1
ATOM 848 N N . LYS A 1 103 ? -34.449 17.535 33.960 1.00 80.75 103 LYS A N 1
ATOM 849 C CA . LYS A 1 103 ? -35.218 16.463 33.334 1.00 80.75 103 LYS A CA 1
ATOM 850 C C . LYS A 1 103 ? -34.550 16.009 32.036 1.00 80.75 103 LYS A C 1
ATOM 852 O O . LYS A 1 103 ? -34.382 14.814 31.840 1.00 80.75 103 LYS A O 1
ATOM 857 N N . GLU A 1 104 ? -34.087 16.947 31.214 1.00 81.25 104 GLU A N 1
ATOM 858 C CA . GLU A 1 104 ? -33.386 16.656 29.958 1.00 81.25 104 GLU A CA 1
ATOM 859 C C . GLU A 1 104 ? -32.062 15.922 30.179 1.00 81.25 104 GLU A C 1
ATOM 861 O O . GLU A 1 104 ? -31.798 14.936 29.496 1.00 81.25 104 GLU A O 1
ATOM 866 N N . CYS A 1 105 ? -31.240 16.353 31.144 1.00 79.56 105 CYS A N 1
ATOM 867 C CA . CYS A 1 105 ? -29.976 15.677 31.459 1.00 79.56 105 CYS A CA 1
ATOM 868 C C . CYS A 1 105 ? -30.210 14.251 31.972 1.00 79.56 105 CYS A C 1
ATOM 870 O O . CYS A 1 105 ? -29.479 13.326 31.613 1.00 79.56 105 CYS A O 1
ATOM 872 N N . LEU A 1 106 ? -31.241 14.063 32.802 1.00 79.69 106 LEU A N 1
ATOM 873 C CA . LEU A 1 106 ? -31.599 12.755 33.338 1.00 79.69 106 LEU A CA 1
ATOM 874 C C . LEU A 1 106 ? -32.142 11.821 32.249 1.00 79.69 106 LEU A C 1
ATOM 876 O O . LEU A 1 106 ? -31.774 10.645 32.221 1.00 79.69 106 LEU A O 1
ATOM 880 N N . ASP A 1 107 ? -33.006 12.325 31.371 1.00 78.81 107 ASP A N 1
ATOM 881 C CA . ASP A 1 107 ? -33.583 11.551 30.272 1.00 78.81 107 ASP A CA 1
ATOM 882 C C . ASP A 1 107 ? -32.506 11.189 29.235 1.00 78.81 107 ASP A C 1
ATOM 884 O O . ASP A 1 107 ? -32.440 10.034 28.810 1.00 78.81 107 ASP A O 1
ATOM 888 N N . HIS A 1 108 ? -31.579 12.108 28.929 1.00 78.38 108 HIS A N 1
ATOM 889 C CA . HIS A 1 108 ? -30.429 11.829 28.060 1.00 78.38 108 HIS A CA 1
ATOM 890 C C . HIS A 1 108 ? -29.478 10.798 28.677 1.00 78.38 108 HIS A C 1
ATOM 892 O O . HIS A 1 108 ? -29.070 9.847 28.016 1.00 78.38 108 HIS A O 1
ATOM 898 N N . PHE A 1 109 ? -29.186 10.902 29.977 1.00 79.62 109 PHE A N 1
ATOM 899 C CA . PHE A 1 109 ? -28.386 9.899 30.683 1.00 79.62 109 PHE A CA 1
ATOM 900 C C . PHE A 1 109 ? -29.037 8.511 30.671 1.00 79.62 109 PHE A C 1
ATOM 902 O O . PHE A 1 109 ? -28.346 7.516 30.458 1.00 79.62 109 PHE A O 1
ATOM 909 N N . LYS A 1 110 ? -30.357 8.420 30.889 1.00 78.38 110 LYS A N 1
ATOM 910 C CA . LYS A 1 110 ? -31.088 7.146 30.801 1.00 78.38 110 LYS A CA 1
ATOM 911 C C . LYS A 1 110 ? -31.009 6.563 29.395 1.00 78.38 110 LYS A C 1
ATOM 913 O O . LYS A 1 110 ? -30.689 5.386 29.266 1.00 78.38 110 LYS A O 1
ATOM 918 N N . TYR A 1 111 ? -31.232 7.390 28.374 1.00 73.56 111 TYR A N 1
ATOM 919 C CA . TYR A 1 111 ? -31.124 6.986 26.975 1.00 73.56 111 TYR A CA 1
ATOM 920 C C . TYR A 1 111 ? -29.734 6.423 26.657 1.00 73.56 111 TYR A C 1
ATOM 922 O O . TYR A 1 111 ? -29.625 5.291 26.183 1.00 73.56 111 TYR A O 1
ATOM 930 N N . VAL A 1 112 ? -28.672 7.173 26.976 1.00 65.44 112 VAL A N 1
ATOM 931 C CA . VAL A 1 112 ? -27.283 6.748 26.750 1.00 65.44 112 VAL A CA 1
ATOM 932 C C . VAL A 1 112 ? -26.997 5.460 27.516 1.00 65.44 112 VAL A C 1
ATOM 934 O O . VAL A 1 112 ? -26.469 4.510 26.949 1.00 65.44 112 VAL A O 1
ATOM 937 N N . ARG A 1 113 ? -27.401 5.376 28.788 1.00 72.06 113 ARG A N 1
ATOM 938 C CA . ARG A 1 113 ? -27.186 4.188 29.618 1.00 72.06 113 ARG A CA 1
ATOM 939 C C . ARG A 1 113 ? -27.882 2.948 29.058 1.00 72.06 113 ARG A C 1
ATOM 941 O O . ARG A 1 113 ? -27.261 1.892 29.036 1.00 72.06 113 ARG A O 1
ATOM 948 N N . GLU A 1 114 ? -29.135 3.049 28.624 1.00 70.12 114 GLU A N 1
ATOM 949 C CA . GLU A 1 114 ? -29.857 1.924 28.015 1.00 70.12 114 GLU A CA 1
ATOM 950 C C . GLU A 1 114 ? -29.205 1.464 26.710 1.00 70.12 114 GLU A C 1
ATOM 952 O O . GLU A 1 114 ? -29.102 0.264 26.472 1.00 70.12 114 GLU A O 1
ATOM 957 N N . HIS A 1 115 ? -28.716 2.390 25.884 1.00 62.22 115 HIS A N 1
ATOM 958 C CA . HIS A 1 115 ? -28.024 2.032 24.645 1.00 62.22 115 HIS A CA 1
ATOM 959 C C . HIS A 1 115 ? -26.647 1.424 24.916 1.00 62.22 115 HIS A C 1
ATOM 961 O O . HIS A 1 115 ? -26.306 0.423 24.296 1.00 62.22 115 HIS A O 1
ATOM 967 N N . VAL A 1 116 ? -25.896 1.941 25.894 1.00 58.38 116 VAL A N 1
ATOM 968 C CA . VAL A 1 116 ? -24.649 1.321 26.370 1.00 58.38 116 VAL A CA 1
ATOM 969 C C . VAL A 1 116 ? -24.912 -0.086 26.906 1.00 58.38 116 VAL A C 1
ATOM 971 O O . VAL A 1 116 ? -24.124 -0.983 26.639 1.00 58.38 116 VAL A O 1
ATOM 974 N N . LEU A 1 117 ? -26.004 -0.304 27.644 1.00 62.97 117 LEU A N 1
ATOM 975 C CA . LEU A 1 117 ? -26.369 -1.632 28.144 1.00 62.97 117 LEU A CA 1
ATOM 976 C C . LEU A 1 117 ? -26.735 -2.584 27.005 1.00 62.97 117 LEU A C 1
ATOM 978 O O . LEU A 1 117 ? -26.196 -3.677 26.977 1.00 62.97 117 LEU A O 1
ATOM 982 N N . LYS A 1 118 ? -27.539 -2.152 26.027 1.00 62.81 118 LYS A N 1
ATOM 983 C CA . LYS A 1 118 ? -27.842 -2.948 24.825 1.00 62.81 118 LYS A CA 1
ATOM 984 C C . LYS A 1 118 ? -26.592 -3.276 24.007 1.00 62.81 118 LYS A C 1
ATOM 986 O O . LYS A 1 118 ? -26.500 -4.356 23.435 1.00 62.81 118 LYS A O 1
ATOM 991 N N . ILE A 1 119 ? -25.639 -2.346 23.922 1.00 52.84 119 ILE A N 1
ATOM 992 C CA . ILE A 1 119 ? -24.346 -2.581 23.267 1.00 52.84 119 ILE A CA 1
ATOM 993 C C . ILE A 1 119 ? -23.537 -3.595 24.071 1.00 52.84 119 ILE A C 1
ATOM 995 O O . ILE A 1 119 ? -23.061 -4.547 23.479 1.00 52.84 119 ILE A O 1
ATOM 999 N N . LYS A 1 120 ? -23.452 -3.457 25.399 1.00 53.94 120 LYS A N 1
ATOM 1000 C CA . LYS A 1 120 ? -22.774 -4.427 26.272 1.00 53.94 120 LYS A CA 1
ATOM 1001 C C . LYS A 1 120 ? -23.425 -5.805 26.256 1.00 53.94 120 LYS A C 1
ATOM 1003 O O . LYS A 1 120 ? -22.722 -6.798 26.325 1.00 53.94 120 LYS A O 1
ATOM 1008 N N . GLU A 1 121 ? -24.748 -5.879 26.172 1.00 60.56 121 GLU A N 1
ATOM 1009 C CA . GLU A 1 121 ? -25.491 -7.130 26.001 1.00 60.56 121 GLU A CA 1
ATOM 1010 C C . GLU A 1 121 ? -25.165 -7.763 24.653 1.00 60.56 121 GLU A C 1
ATOM 1012 O O . GLU A 1 121 ? -24.848 -8.941 24.621 1.00 60.56 121 GLU A O 1
ATOM 1017 N N . LYS A 1 122 ? -25.124 -6.984 23.564 1.00 51.72 122 LYS A N 1
ATOM 1018 C CA . LYS A 1 122 ? -24.667 -7.477 22.257 1.00 51.72 122 LYS A CA 1
ATOM 1019 C C . LYS A 1 122 ? -23.190 -7.870 22.249 1.00 51.72 122 LYS A C 1
ATOM 1021 O O . LYS A 1 122 ? -22.845 -8.860 21.622 1.00 51.72 122 LYS A O 1
ATOM 1026 N N . GLU A 1 123 ? -22.319 -7.121 22.923 1.00 47.94 123 GLU A N 1
ATOM 1027 C CA . GLU A 1 123 ? -20.905 -7.471 23.109 1.00 47.94 123 GLU A CA 1
ATOM 1028 C C . GLU A 1 123 ? -20.782 -8.780 23.894 1.00 47.94 123 GLU A C 1
ATOM 1030 O O . GLU A 1 123 ? -20.034 -9.654 23.481 1.00 47.94 123 GLU A O 1
ATOM 1035 N N . ASN A 1 124 ? -21.557 -8.955 24.967 1.00 46.84 124 ASN A N 1
ATOM 1036 C CA . ASN A 1 124 ? -21.585 -10.187 25.752 1.00 46.84 124 ASN A CA 1
ATOM 1037 C C . ASN A 1 124 ? -22.208 -11.353 24.980 1.00 46.84 124 ASN A C 1
ATOM 1039 O O . ASN A 1 124 ? -21.702 -12.455 25.087 1.00 46.84 124 ASN A O 1
ATOM 1043 N N . GLU A 1 125 ? -23.248 -11.138 24.172 1.00 47.53 125 GLU A N 1
ATOM 1044 C CA . GLU A 1 125 ? -23.787 -12.157 23.263 1.00 47.53 125 GLU A CA 1
ATOM 1045 C C . GLU A 1 125 ? -22.744 -12.553 22.214 1.00 47.53 125 GLU A C 1
ATOM 1047 O O . GLU A 1 125 ? -22.595 -13.732 21.919 1.00 47.53 125 GLU A O 1
ATOM 1052 N N . ILE A 1 126 ? -21.979 -11.596 21.677 1.00 43.28 126 ILE A N 1
ATOM 1053 C CA . ILE A 1 126 ? -20.860 -11.874 20.768 1.00 43.28 126 ILE A CA 1
ATOM 1054 C C . ILE A 1 126 ? -19.763 -12.663 21.493 1.00 43.28 126 ILE A C 1
ATOM 1056 O O . ILE A 1 126 ? -19.251 -13.619 20.919 1.00 43.28 126 ILE A O 1
ATOM 1060 N N . ILE A 1 127 ? -19.428 -12.312 22.737 1.00 45.06 127 ILE A N 1
ATOM 1061 C CA . ILE A 1 127 ? -18.448 -13.029 23.567 1.00 45.06 127 ILE A CA 1
ATOM 1062 C C . ILE A 1 127 ? -18.948 -14.437 23.919 1.00 45.06 127 ILE A C 1
ATOM 1064 O O . ILE A 1 127 ? -18.195 -15.391 23.790 1.00 45.06 127 ILE A O 1
ATOM 1068 N N . ASP A 1 128 ? -20.218 -14.613 24.274 1.00 36.97 128 ASP A N 1
ATOM 1069 C CA . ASP A 1 128 ? -20.821 -15.922 24.552 1.00 36.97 128 ASP A CA 1
ATOM 1070 C C . ASP A 1 128 ? -20.911 -16.776 23.277 1.00 36.97 128 ASP A C 1
ATOM 1072 O O . ASP A 1 128 ? -20.691 -17.989 23.308 1.00 36.97 128 ASP A O 1
ATOM 1076 N N . ILE A 1 129 ? -21.179 -16.164 22.119 1.00 40.09 129 ILE A N 1
ATOM 1077 C CA . ILE A 1 129 ? -21.069 -16.823 20.811 1.00 40.09 129 ILE A CA 1
ATOM 1078 C C . ILE A 1 129 ? -19.610 -17.232 20.562 1.00 40.09 129 ILE A C 1
ATOM 1080 O O . ILE A 1 129 ? -19.362 -18.364 20.159 1.00 40.09 129 ILE A O 1
ATOM 1084 N N . GLN A 1 130 ? -18.632 -16.373 20.863 1.00 36.75 130 GLN A N 1
ATOM 1085 C CA . GLN A 1 130 ? -17.209 -16.709 20.768 1.00 36.75 130 GLN A CA 1
ATOM 1086 C C . GLN A 1 130 ? -16.848 -17.885 21.694 1.00 36.75 130 GLN A C 1
ATOM 1088 O O . GLN A 1 130 ? -16.276 -18.869 21.228 1.00 36.75 130 GLN A O 1
ATOM 1093 N N . GLU A 1 131 ? -17.233 -17.849 22.972 1.00 34.97 131 GLU A N 1
ATOM 1094 C CA . GLU A 1 131 ? -16.946 -18.899 23.959 1.00 34.97 131 GLU A CA 1
ATOM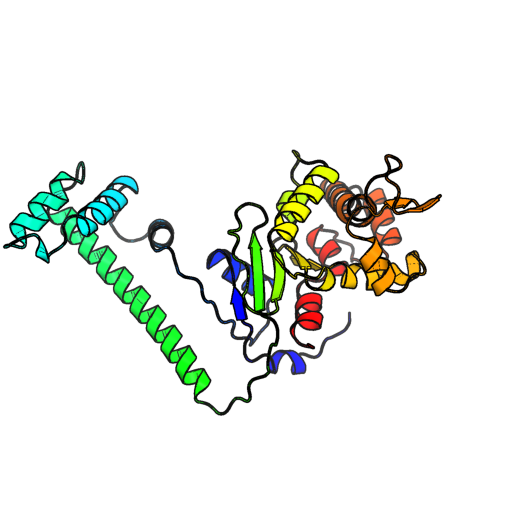 1095 C C . GLU A 1 131 ? -17.683 -20.218 23.671 1.00 34.97 131 GLU A C 1
ATOM 1097 O O . GLU A 1 131 ? -17.156 -21.301 23.938 1.00 34.97 131 GLU A O 1
ATOM 1102 N N . SER A 1 132 ? -18.885 -20.166 23.092 1.00 31.23 132 SER A N 1
ATOM 1103 C CA . SER A 1 132 ? -19.628 -21.362 22.672 1.00 31.23 132 SER A CA 1
ATOM 1104 C C . SER A 1 132 ? -19.072 -21.986 21.389 1.00 31.23 132 SER A C 1
ATOM 1106 O O . SER A 1 132 ? -19.042 -23.215 21.286 1.00 31.23 132 SER A O 1
ATOM 1108 N N . ILE A 1 133 ? -18.534 -21.184 20.463 1.00 31.84 133 ILE A N 1
ATOM 1109 C CA . ILE A 1 133 ? -17.757 -21.665 19.308 1.00 31.84 133 ILE A CA 1
ATOM 1110 C C . ILE A 1 133 ? -16.474 -22.383 19.772 1.00 31.84 133 ILE A C 1
ATOM 1112 O O . ILE A 1 133 ? -16.107 -23.401 19.188 1.00 31.84 133 ILE A O 1
ATOM 1116 N N . PHE A 1 134 ? -15.844 -21.934 20.866 1.00 31.16 134 PHE A N 1
ATOM 1117 C CA . PHE A 1 134 ? -14.682 -22.598 21.483 1.00 31.16 134 PHE A CA 1
ATOM 1118 C C . PHE A 1 134 ? -14.991 -23.974 22.112 1.00 31.16 134 PHE A C 1
ATOM 1120 O O . PHE A 1 134 ? -14.061 -24.747 22.343 1.00 31.16 134 PHE A O 1
ATOM 1127 N N . ARG A 1 135 ? -16.261 -24.297 22.414 1.00 27.62 135 ARG A N 1
ATOM 1128 C CA . ARG A 1 135 ? -16.651 -25.534 23.129 1.00 27.62 135 ARG A CA 1
ATOM 1129 C C . ARG A 1 135 ? -17.023 -26.720 22.241 1.00 27.62 135 ARG A C 1
ATOM 1131 O O . ARG A 1 135 ? -17.077 -27.837 22.749 1.00 27.62 135 ARG A O 1
ATOM 1138 N N . PHE A 1 136 ? -17.290 -26.516 20.955 1.00 26.78 136 PHE A N 1
ATOM 1139 C CA . PHE A 1 136 ? -17.417 -27.627 20.011 1.00 26.78 136 PHE A CA 1
ATOM 1140 C C . PHE A 1 136 ? -16.017 -28.039 19.542 1.00 26.78 136 PHE A C 1
ATOM 1142 O O . PHE A 1 136 ? -15.200 -27.174 19.251 1.00 26.78 136 PHE A O 1
ATOM 1149 N N . ASP A 1 137 ? -15.738 -29.345 19.494 1.00 30.91 137 ASP A N 1
ATOM 1150 C CA . ASP A 1 137 ? -14.440 -29.957 19.161 1.00 30.91 137 ASP A CA 1
ATOM 1151 C C . ASP A 1 137 ? -13.845 -29.482 17.816 1.00 30.91 137 ASP A C 1
ATOM 1153 O O . ASP A 1 137 ? -13.887 -30.169 16.790 1.00 30.91 137 ASP A O 1
ATOM 1157 N N . TYR A 1 138 ? -13.239 -28.297 17.803 1.00 30.67 138 TYR A N 1
ATOM 1158 C CA . TYR A 1 138 ? -12.582 -27.724 16.643 1.00 30.67 138 TYR A CA 1
ATOM 1159 C C . TYR A 1 138 ? -11.087 -27.613 16.916 1.00 30.67 138 TYR A C 1
ATOM 1161 O O . TYR A 1 138 ? -10.612 -26.704 17.585 1.00 30.67 138 TYR A O 1
ATOM 1169 N N . MET A 1 139 ? -10.341 -28.560 16.342 1.00 27.17 139 MET A N 1
ATOM 1170 C CA . MET A 1 139 ? -8.880 -28.516 16.254 1.00 27.17 139 MET A CA 1
ATOM 1171 C C . MET A 1 139 ? -8.431 -27.110 15.805 1.00 27.17 139 MET A C 1
ATOM 1173 O O . MET A 1 139 ? -8.883 -26.679 14.731 1.00 27.17 139 MET A O 1
ATOM 1177 N N . PRO A 1 140 ? -7.586 -26.405 16.584 1.00 33.34 140 PRO A N 1
ATOM 1178 C CA . PRO A 1 140 ? -7.073 -25.102 16.198 1.00 33.34 140 PRO A CA 1
ATOM 1179 C C . PRO A 1 140 ? -6.207 -25.286 14.954 1.00 33.34 140 PRO A C 1
ATOM 1181 O O . PRO A 1 140 ? -5.270 -26.082 14.935 1.00 33.34 140 PRO A O 1
ATOM 1184 N N . ILE A 1 141 ? -6.550 -24.581 13.882 1.00 36.25 141 ILE A N 1
ATOM 1185 C CA . ILE A 1 141 ? -5.626 -24.394 12.768 1.00 36.25 141 ILE A CA 1
ATOM 1186 C C . ILE A 1 141 ? -4.755 -23.233 13.221 1.00 36.25 141 ILE A C 1
ATOM 1188 O O . ILE A 1 141 ? -5.215 -22.095 13.246 1.00 36.25 141 ILE A O 1
ATOM 1192 N N . ASN A 1 142 ? -3.563 -23.557 13.721 1.00 37.41 142 ASN A N 1
ATOM 1193 C CA . ASN A 1 142 ? -2.610 -22.591 14.256 1.00 37.41 142 ASN A CA 1
ATOM 1194 C C . ASN A 1 142 ? -2.233 -21.569 13.175 1.00 37.41 142 ASN A C 1
ATOM 1196 O O . ASN A 1 142 ? -1.339 -21.820 12.373 1.00 37.41 142 ASN A O 1
ATOM 1200 N N . PHE A 1 143 ? -2.869 -20.399 13.186 1.00 47.59 143 PHE A N 1
ATOM 1201 C CA . PHE A 1 143 ? -2.253 -19.201 12.629 1.00 47.59 143 PHE A CA 1
ATOM 1202 C C . PHE A 1 143 ? -1.086 -18.827 13.547 1.00 47.59 143 PHE A C 1
ATOM 1204 O O . PHE A 1 143 ? -1.306 -18.483 14.706 1.00 47.59 143 PHE A O 1
ATOM 1211 N N . HIS A 1 144 ? 0.150 -18.934 13.056 1.00 56.31 144 HIS A N 1
ATOM 1212 C CA . HIS A 1 144 ? 1.345 -18.660 13.865 1.00 56.31 144 HIS A CA 1
ATOM 1213 C C . HIS A 1 144 ? 1.705 -17.164 13.941 1.00 56.31 144 HIS A C 1
ATOM 1215 O O . HIS A 1 144 ? 2.473 -16.787 14.820 1.00 56.31 144 HIS A O 1
ATOM 1221 N N . LYS A 1 145 ? 1.148 -16.309 13.064 1.00 67.94 145 LYS A N 1
ATOM 1222 C CA . LYS A 1 145 ? 1.459 -14.869 13.009 1.00 67.94 145 LYS A CA 1
ATOM 1223 C C . LYS A 1 145 ? 0.207 -14.001 13.159 1.00 67.94 145 LYS A C 1
ATOM 1225 O O . LYS A 1 145 ? -0.817 -14.262 12.529 1.00 67.94 145 LYS A O 1
ATOM 1230 N N . MET A 1 146 ? 0.297 -12.945 13.965 1.00 74.50 146 MET A N 1
ATOM 1231 C CA . MET A 1 146 ? -0.759 -11.936 14.123 1.00 74.50 146 MET A CA 1
ATOM 1232 C C . MET A 1 146 ? -0.810 -11.002 12.903 1.00 74.50 146 MET A C 1
ATOM 1234 O O . MET A 1 146 ? 0.234 -10.627 12.385 1.00 74.50 146 MET A O 1
ATOM 1238 N N . ILE A 1 147 ? -1.991 -10.564 12.456 1.00 79.25 147 ILE A N 1
ATOM 1239 C CA . ILE A 1 147 ? -2.099 -9.546 11.395 1.00 79.25 147 ILE A CA 1
ATOM 1240 C C . ILE A 1 147 ? -2.307 -8.169 12.027 1.00 79.25 147 ILE A C 1
ATOM 1242 O O . ILE A 1 147 ? -3.231 -7.974 12.815 1.00 79.25 147 ILE A O 1
ATOM 1246 N N . VAL A 1 148 ? -1.474 -7.201 11.655 1.00 81.88 148 VAL A N 1
ATOM 1247 C CA . VAL A 1 148 ? -1.589 -5.794 12.047 1.00 81.88 148 VAL A CA 1
ATOM 1248 C C . VAL A 1 148 ? -2.010 -4.977 10.835 1.00 81.88 148 VAL A C 1
ATOM 1250 O O . VAL A 1 148 ? -1.233 -4.810 9.902 1.00 81.88 148 VAL A O 1
ATOM 1253 N N . LEU A 1 149 ? -3.227 -4.442 10.857 1.00 82.19 149 LEU A N 1
ATOM 1254 C CA . LEU A 1 149 ? -3.688 -3.430 9.910 1.00 82.19 149 LEU A CA 1
ATOM 1255 C C . LEU A 1 149 ? -3.296 -2.050 10.446 1.00 82.19 149 LEU A C 1
ATOM 1257 O O . LEU A 1 149 ? -3.771 -1.661 11.511 1.00 82.19 149 LEU A O 1
ATOM 1261 N N . HIS A 1 150 ? -2.445 -1.329 9.717 1.00 85.81 150 HIS A N 1
ATOM 1262 C CA . HIS A 1 150 ? -2.025 0.033 10.048 1.00 85.81 150 HIS A CA 1
ATOM 1263 C C . HIS A 1 150 ? -2.518 1.009 8.979 1.00 85.81 150 HIS A C 1
ATOM 1265 O O . HIS A 1 150 ? -2.108 0.907 7.820 1.00 85.81 150 HIS A O 1
ATOM 1271 N N . ASP A 1 151 ? -3.371 1.965 9.349 1.00 84.50 151 ASP A N 1
ATOM 1272 C CA . ASP A 1 151 ? -3.804 3.038 8.444 1.00 84.50 151 ASP A CA 1
ATOM 1273 C C . ASP A 1 151 ? -2.614 3.959 8.108 1.00 84.50 151 ASP A C 1
ATOM 1275 O O . ASP A 1 151 ? -1.979 4.535 8.990 1.00 84.50 151 ASP A O 1
ATOM 1279 N N . CYS A 1 152 ? -2.285 4.123 6.824 1.00 84.62 152 CYS A N 1
ATOM 1280 C CA . CYS A 1 152 ? -1.100 4.883 6.420 1.00 84.62 152 CYS A CA 1
ATOM 1281 C C . CYS A 1 152 ? -1.204 6.413 6.602 1.00 84.62 152 CYS A C 1
ATOM 1283 O O . CYS A 1 152 ? -0.245 7.131 6.313 1.00 84.62 152 CYS A O 1
ATOM 1285 N N . ILE A 1 153 ? -2.359 6.918 7.035 1.00 77.88 153 ILE A N 1
ATOM 1286 C CA . ILE A 1 153 ? -2.652 8.331 7.290 1.00 77.88 153 ILE A CA 1
ATOM 1287 C C . ILE A 1 153 ? -2.733 8.576 8.797 1.00 77.88 153 ILE A C 1
ATOM 1289 O O . ILE A 1 153 ? -2.027 9.434 9.323 1.00 77.88 153 ILE A O 1
ATOM 1293 N N . ASN A 1 154 ? -3.595 7.821 9.481 1.00 72.69 154 ASN A N 1
ATOM 1294 C CA . ASN A 1 154 ? -3.980 8.067 10.875 1.00 72.69 154 ASN A CA 1
ATOM 1295 C C . ASN A 1 154 ? -3.627 6.912 11.818 1.00 72.69 154 ASN A C 1
ATOM 1297 O O . ASN A 1 154 ? -4.040 6.930 12.979 1.00 72.69 154 ASN A O 1
ATOM 1301 N N . GLY A 1 155 ? -2.905 5.905 11.325 1.00 65.88 155 GLY A N 1
ATOM 1302 C CA . GLY A 1 155 ? -2.684 4.668 12.051 1.00 65.88 155 GLY A CA 1
ATOM 1303 C C . GLY A 1 155 ? -1.957 4.887 13.366 1.00 65.88 155 GLY A C 1
ATOM 1304 O O . GLY A 1 155 ? -0.938 5.589 13.441 1.00 65.88 155 GLY A O 1
ATOM 1305 N N . ASN A 1 156 ? -2.471 4.263 14.423 1.00 69.00 156 ASN A N 1
ATOM 1306 C CA . ASN A 1 156 ? -1.788 4.279 15.699 1.00 69.00 156 ASN A CA 1
ATOM 1307 C C . ASN A 1 156 ? -0.708 3.207 15.689 1.00 69.00 156 ASN A C 1
ATOM 1309 O O . ASN A 1 156 ? -0.858 2.095 15.182 1.00 69.00 156 ASN A O 1
ATOM 1313 N N . PHE A 1 157 ? 0.432 3.554 16.268 1.00 74.69 157 PHE A N 1
ATOM 1314 C CA . PHE A 1 157 ? 1.530 2.617 16.369 1.00 74.69 157 PHE A CA 1
ATOM 1315 C C . PHE A 1 157 ? 1.452 1.839 17.680 1.00 74.69 157 PHE A C 1
ATOM 1317 O O . PHE A 1 157 ? 1.397 2.416 18.769 1.00 74.69 157 PHE A O 1
ATOM 1324 N N . LYS A 1 158 ? 1.518 0.513 17.569 1.00 72.38 158 LYS A N 1
ATOM 1325 C CA . LYS A 1 158 ? 1.749 -0.383 18.696 1.00 72.38 158 LYS A CA 1
ATOM 1326 C C . LYS A 1 158 ? 2.520 -1.598 18.213 1.00 72.38 158 LYS A C 1
ATOM 1328 O O . LYS A 1 158 ? 2.030 -2.328 17.355 1.00 72.38 158 LYS A O 1
ATOM 1333 N N . ASN A 1 159 ? 3.693 -1.824 18.797 1.00 77.81 159 ASN A N 1
ATOM 1334 C CA . ASN A 1 159 ? 4.503 -2.976 18.440 1.00 77.81 159 ASN A CA 1
ATOM 1335 C C . ASN A 1 159 ? 3.881 -4.278 18.988 1.00 77.81 159 ASN A C 1
ATOM 1337 O O . ASN A 1 159 ? 3.567 -4.346 20.187 1.00 77.81 159 ASN A O 1
ATOM 1341 N N . PRO A 1 160 ? 3.677 -5.300 18.146 1.00 78.31 160 PRO A N 1
ATOM 1342 C CA . PRO A 1 160 ? 3.335 -6.648 18.583 1.00 78.31 160 PRO A CA 1
ATOM 1343 C C . PRO A 1 160 ? 4.379 -7.276 19.504 1.00 78.31 160 PRO A C 1
ATOM 1345 O O . PRO A 1 160 ? 5.562 -6.963 19.432 1.00 78.31 160 PRO A O 1
ATOM 1348 N N . LYS A 1 161 ? 3.936 -8.198 20.369 1.00 75.69 161 LYS A N 1
ATOM 1349 C CA . LYS A 1 161 ? 4.842 -9.035 21.180 1.00 75.69 161 LYS A CA 1
ATOM 1350 C C . LYS A 1 161 ? 5.244 -10.336 20.487 1.00 75.69 161 LYS A C 1
ATOM 1352 O O . LYS A 1 161 ? 6.219 -10.960 20.887 1.00 75.69 161 LYS A O 1
ATOM 1357 N N . GLU A 1 162 ? 4.446 -10.756 19.519 1.00 78.25 162 GLU A N 1
ATOM 1358 C CA . GLU A 1 162 ? 4.580 -12.009 18.781 1.00 78.25 162 GLU A CA 1
ATOM 1359 C C . GLU A 1 162 ? 4.919 -11.695 17.327 1.00 78.25 162 GLU A C 1
ATOM 1361 O O . GLU A 1 162 ? 4.807 -10.545 16.900 1.00 78.25 162 GLU A O 1
ATOM 1366 N N . GLU A 1 163 ? 5.320 -12.714 16.571 1.00 80.50 163 GLU A N 1
ATOM 1367 C CA . GLU A 1 163 ? 5.553 -12.576 15.139 1.00 80.50 163 GLU A CA 1
ATOM 1368 C C . GLU A 1 163 ? 4.270 -12.135 14.420 1.00 80.50 163 GLU A C 1
ATOM 1370 O O . GLU A 1 163 ? 3.159 -12.568 14.747 1.00 80.50 163 GLU A O 1
ATOM 1375 N N . PHE A 1 164 ? 4.415 -11.239 13.447 1.00 80.75 164 PHE A N 1
ATOM 1376 C CA . PHE A 1 164 ? 3.272 -10.603 12.817 1.00 80.75 164 PHE A CA 1
ATOM 1377 C C . PHE A 1 164 ? 3.501 -10.272 11.348 1.00 80.75 164 PHE A C 1
ATOM 1379 O O . PHE A 1 164 ? 4.624 -10.185 10.855 1.00 80.75 164 PHE A O 1
ATOM 1386 N N . ILE A 1 165 ? 2.381 -10.064 10.672 1.00 86.25 165 ILE A N 1
ATOM 1387 C CA . ILE A 1 165 ? 2.279 -9.532 9.325 1.00 86.25 165 ILE A CA 1
ATOM 1388 C C . ILE A 1 165 ? 1.757 -8.105 9.442 1.00 86.25 165 ILE A C 1
ATOM 1390 O O . ILE A 1 165 ? 0.731 -7.868 10.081 1.00 86.25 165 ILE A O 1
ATOM 1394 N N . LEU A 1 166 ? 2.452 -7.156 8.825 1.00 90.44 166 LEU A N 1
ATOM 1395 C CA . LEU A 1 166 ? 2.032 -5.762 8.759 1.00 90.44 166 LEU A CA 1
ATOM 1396 C C . LEU A 1 166 ? 1.328 -5.507 7.429 1.00 90.44 166 LEU A C 1
ATOM 1398 O O . LEU A 1 166 ? 1.906 -5.709 6.367 1.00 90.44 166 LEU A O 1
ATOM 1402 N N . ILE A 1 167 ? 0.105 -5.000 7.478 1.00 89.69 167 ILE A N 1
ATOM 1403 C CA . ILE A 1 167 ? -0.638 -4.529 6.315 1.00 89.69 167 ILE A CA 1
ATOM 1404 C C . ILE A 1 167 ? -0.765 -3.012 6.431 1.00 89.69 167 ILE A C 1
ATOM 1406 O O . ILE A 1 167 ? -1.509 -2.499 7.265 1.00 89.69 167 ILE A O 1
ATOM 1410 N N . ILE A 1 168 ? -0.052 -2.293 5.570 1.00 93.44 168 ILE A N 1
ATOM 1411 C CA . ILE A 1 168 ? -0.192 -0.851 5.397 1.00 93.44 168 ILE A CA 1
ATOM 1412 C C . ILE A 1 168 ? -1.450 -0.605 4.569 1.00 93.44 168 ILE A C 1
ATOM 1414 O O . ILE A 1 168 ? -1.483 -0.832 3.356 1.00 93.44 168 ILE A O 1
ATOM 1418 N N . TYR A 1 169 ? -2.501 -0.184 5.256 1.00 85.31 169 TYR A N 1
ATOM 1419 C CA . TYR A 1 169 ? -3.841 -0.016 4.720 1.00 85.31 169 TYR A CA 1
ATOM 1420 C C . TYR A 1 169 ? -4.071 1.414 4.216 1.00 85.31 169 TYR A C 1
ATOM 1422 O O . TYR A 1 169 ? -3.461 2.358 4.715 1.00 85.31 169 TYR A O 1
ATOM 1430 N N . LYS A 1 170 ? -4.967 1.562 3.229 1.00 84.50 170 LYS A N 1
ATOM 1431 C CA . LYS A 1 170 ? -5.242 2.812 2.485 1.00 84.50 170 LYS A CA 1
ATOM 1432 C C . LYS A 1 170 ? -4.037 3.346 1.707 1.00 84.50 170 LYS A C 1
ATOM 1434 O O . LYS A 1 170 ? -3.914 4.547 1.471 1.00 84.50 170 LYS A O 1
ATOM 1439 N N . PHE A 1 171 ? -3.153 2.442 1.277 1.00 88.69 171 PHE A N 1
ATOM 1440 C CA . PHE A 1 171 ? -1.950 2.779 0.511 1.00 88.69 171 PHE A CA 1
ATOM 1441 C C . PHE A 1 171 ? -2.246 3.657 -0.723 1.00 88.69 171 PHE A C 1
ATOM 1443 O O . PHE A 1 171 ? -1.451 4.527 -1.078 1.00 88.69 171 PHE A O 1
ATOM 1450 N N . ASP A 1 172 ? -3.407 3.467 -1.346 1.00 86.44 172 ASP A N 1
ATOM 1451 C CA . ASP A 1 172 ? -3.887 4.240 -2.490 1.00 86.44 172 ASP A CA 1
ATOM 1452 C C . ASP A 1 172 ? -4.017 5.744 -2.214 1.00 86.44 172 ASP A C 1
ATOM 1454 O O . ASP A 1 172 ? -3.749 6.549 -3.106 1.00 86.44 172 ASP A O 1
ATOM 1458 N N . ILE A 1 173 ? -4.333 6.139 -0.977 1.00 86.94 173 ILE A N 1
ATOM 1459 C CA . ILE A 1 173 ? -4.448 7.553 -0.607 1.00 86.94 173 ILE A CA 1
ATOM 1460 C C . ILE A 1 173 ? -3.089 8.249 -0.669 1.00 86.94 173 ILE A C 1
ATOM 1462 O O . ILE A 1 173 ? -2.992 9.370 -1.167 1.00 86.94 173 ILE A O 1
ATOM 1466 N N . LEU A 1 174 ? -2.025 7.589 -0.200 1.00 86.38 174 LEU A N 1
ATOM 1467 C CA . LEU A 1 174 ? -0.669 8.120 -0.349 1.00 86.38 174 LEU A CA 1
ATOM 1468 C C . LEU A 1 174 ? -0.239 8.108 -1.816 1.00 86.38 174 LEU A C 1
ATOM 1470 O O . LEU A 1 174 ? 0.334 9.084 -2.290 1.00 86.38 174 LEU A O 1
ATOM 1474 N N . LEU A 1 175 ? -0.554 7.031 -2.538 1.00 87.12 175 LEU A N 1
ATOM 1475 C CA . LEU A 1 175 ? -0.165 6.852 -3.933 1.00 87.12 175 LEU A CA 1
ATOM 1476 C C . LEU A 1 175 ? -0.745 7.919 -4.871 1.00 87.12 175 LEU A C 1
ATOM 1478 O O . LEU A 1 175 ? -0.064 8.353 -5.798 1.00 87.12 175 LEU A O 1
ATOM 1482 N N . PHE A 1 176 ? -1.995 8.326 -4.644 1.00 83.50 176 PHE A N 1
ATOM 1483 C CA . PHE A 1 176 ? -2.709 9.293 -5.483 1.00 83.50 176 PHE A CA 1
ATOM 1484 C C . PHE A 1 176 ? -2.821 10.685 -4.858 1.00 83.50 176 PHE 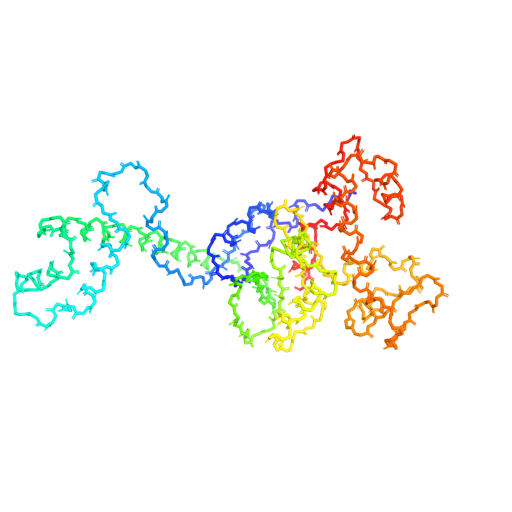A C 1
ATOM 1486 O O . PHE A 1 176 ? -3.572 11.530 -5.350 1.00 83.50 176 PHE A O 1
ATOM 1493 N N . SER A 1 177 ? -2.057 10.955 -3.799 1.00 82.25 177 SER A N 1
ATOM 1494 C CA . SER A 1 177 ? -1.967 12.292 -3.227 1.00 82.25 177 SER A CA 1
ATOM 1495 C C . SER A 1 177 ? -1.227 13.230 -4.183 1.00 82.25 177 SER A C 1
ATOM 1497 O O . SER A 1 177 ? -0.049 13.041 -4.475 1.00 82.25 177 SER A O 1
ATOM 1499 N N . PHE A 1 178 ? -1.904 14.284 -4.645 1.00 74.69 178 PHE A N 1
ATOM 1500 C CA . PHE A 1 178 ? -1.315 15.292 -5.538 1.00 74.69 178 PHE A CA 1
ATOM 1501 C C . PHE A 1 178 ? -0.162 16.082 -4.904 1.00 74.69 178 PHE A C 1
ATOM 1503 O O . PHE A 1 178 ? 0.619 16.706 -5.618 1.00 74.69 178 PHE A O 1
ATOM 1510 N N . GLU A 1 179 ? -0.065 16.074 -3.576 1.00 77.19 179 GLU A N 1
ATOM 1511 C CA . GLU A 1 179 ? 0.960 16.797 -2.824 1.00 77.19 179 GLU A CA 1
ATOM 1512 C C . GLU A 1 179 ? 2.274 16.018 -2.715 1.00 77.19 179 GLU A C 1
ATOM 1514 O O . GLU A 1 179 ? 3.255 16.572 -2.225 1.00 77.19 179 GLU A O 1
ATOM 1519 N N . LEU A 1 180 ? 2.302 14.747 -3.139 1.00 86.56 180 LEU A N 1
ATOM 1520 C CA . LEU A 1 180 ? 3.441 13.862 -2.927 1.00 86.56 180 LEU A CA 1
ATOM 1521 C C . LEU A 1 180 ? 4.106 13.448 -4.226 1.00 86.56 180 LEU A C 1
ATOM 1523 O O . LEU A 1 180 ? 3.495 12.940 -5.164 1.00 86.56 180 LEU A O 1
ATOM 1527 N N . THR A 1 181 ? 5.422 13.571 -4.226 1.00 92.12 181 THR A N 1
ATOM 1528 C CA . THR A 1 181 ? 6.283 12.878 -5.174 1.00 92.12 181 THR A CA 1
ATOM 1529 C C . THR A 1 181 ? 6.372 11.379 -4.837 1.00 92.12 181 THR A C 1
ATOM 1531 O O . THR A 1 181 ? 6.097 10.962 -3.703 1.00 92.12 181 THR A O 1
ATOM 1534 N N . PRO A 1 182 ? 6.815 10.532 -5.788 1.00 93.12 182 PRO A N 1
ATOM 1535 C CA . PRO A 1 182 ? 7.087 9.123 -5.508 1.00 93.12 182 PRO A CA 1
ATOM 1536 C C . PRO A 1 182 ? 8.077 8.903 -4.358 1.00 93.12 182 PRO A C 1
ATOM 1538 O O . PRO A 1 182 ? 7.893 7.986 -3.564 1.00 93.12 182 PRO A O 1
ATOM 1541 N N . GLU A 1 183 ? 9.094 9.762 -4.236 1.00 94.06 183 GLU A N 1
ATOM 1542 C CA . GLU A 1 183 ? 10.069 9.663 -3.147 1.00 94.06 183 GLU A CA 1
ATOM 1543 C C . GLU A 1 183 ? 9.447 10.030 -1.798 1.00 94.06 183 GLU A C 1
ATOM 1545 O O . GLU A 1 183 ? 9.638 9.300 -0.833 1.00 94.06 183 GLU A O 1
ATOM 1550 N N . GLU A 1 184 ? 8.650 11.097 -1.711 1.00 93.50 184 GLU A N 1
ATOM 1551 C CA . GLU A 1 184 ? 7.953 11.451 -0.463 1.00 93.50 184 GLU A CA 1
ATOM 1552 C C . GLU A 1 184 ? 6.954 10.368 -0.042 1.00 93.50 184 GLU A C 1
ATOM 1554 O O . GLU A 1 184 ? 6.854 10.044 1.142 1.00 93.50 184 GLU A O 1
ATOM 1559 N N . THR A 1 185 ? 6.265 9.759 -1.011 1.00 93.88 185 THR A N 1
ATOM 1560 C CA . THR A 1 185 ? 5.384 8.606 -0.781 1.00 93.88 185 THR A CA 1
ATOM 1561 C C . THR A 1 185 ? 6.168 7.435 -0.188 1.00 93.88 185 THR A C 1
ATOM 1563 O O . THR A 1 185 ? 5.779 6.891 0.846 1.00 93.88 185 THR A O 1
ATOM 1566 N N . TYR A 1 186 ? 7.308 7.083 -0.789 1.00 95.69 186 TYR A N 1
ATOM 1567 C CA . TYR A 1 186 ? 8.191 6.037 -0.276 1.00 95.69 186 TYR A CA 1
ATOM 1568 C C . TYR A 1 186 ? 8.709 6.348 1.130 1.00 95.69 186 TYR A C 1
ATOM 1570 O O . TYR A 1 186 ? 8.654 5.486 2.003 1.00 95.69 186 TYR A O 1
ATOM 1578 N N . GLN A 1 187 ? 9.162 7.578 1.385 1.00 95.25 187 GLN A N 1
ATOM 1579 C CA . GLN A 1 187 ? 9.671 7.970 2.701 1.00 95.25 187 GLN A CA 1
ATOM 1580 C C . GLN A 1 187 ? 8.584 7.894 3.780 1.00 95.25 187 GLN A C 1
ATOM 1582 O O . GLN A 1 187 ? 8.866 7.456 4.895 1.00 95.25 187 GLN A O 1
ATOM 1587 N N . ARG A 1 188 ? 7.328 8.237 3.457 1.00 93.88 188 ARG A N 1
ATOM 1588 C CA . ARG A 1 188 ? 6.192 8.043 4.374 1.00 93.88 188 ARG A CA 1
ATOM 1589 C C . ARG A 1 188 ? 5.968 6.569 4.692 1.00 93.88 188 ARG A C 1
ATOM 1591 O O . ARG A 1 188 ? 5.924 6.217 5.869 1.00 93.88 188 ARG A O 1
ATOM 1598 N N . LEU A 1 189 ? 5.907 5.704 3.680 1.00 95.88 189 LEU A N 1
ATOM 1599 C CA . LEU A 1 189 ? 5.785 4.256 3.889 1.00 95.88 189 LEU A CA 1
ATOM 1600 C C . LEU A 1 189 ? 6.939 3.699 4.724 1.00 95.88 189 LEU A C 1
ATOM 1602 O O . LEU A 1 189 ? 6.707 2.981 5.693 1.00 95.88 189 LEU A O 1
ATOM 1606 N N . LYS A 1 190 ? 8.176 4.087 4.402 1.00 95.94 190 LYS A N 1
ATOM 1607 C CA . LYS A 1 190 ? 9.365 3.704 5.161 1.00 95.94 190 LYS A CA 1
ATOM 1608 C C . LYS A 1 190 ? 9.257 4.139 6.619 1.00 95.94 190 LYS A C 1
ATOM 1610 O O . LYS A 1 190 ? 9.469 3.325 7.503 1.00 95.94 190 LYS A O 1
ATOM 1615 N N . SER A 1 191 ? 8.843 5.379 6.882 1.00 94.50 191 SER A N 1
ATOM 1616 C CA . SER A 1 191 ? 8.658 5.877 8.250 1.00 94.50 191 SER A CA 1
ATOM 1617 C C . SER A 1 191 ? 7.559 5.161 9.037 1.00 94.50 191 SER A C 1
ATOM 1619 O O . SER A 1 191 ? 7.598 5.173 10.262 1.00 94.50 191 SER A O 1
ATOM 1621 N N . ILE A 1 192 ? 6.571 4.559 8.367 1.00 93.88 192 ILE A N 1
ATOM 1622 C CA . ILE A 1 192 ? 5.578 3.695 9.013 1.00 93.88 192 ILE A CA 1
ATOM 1623 C C . ILE A 1 192 ? 6.230 2.360 9.372 1.00 93.88 192 ILE A C 1
ATOM 1625 O O . ILE A 1 192 ? 6.158 1.947 10.526 1.00 93.88 192 ILE A O 1
ATOM 1629 N N . ILE A 1 193 ? 6.887 1.720 8.401 1.00 95.56 193 ILE A N 1
ATOM 1630 C CA . ILE A 1 193 ? 7.516 0.402 8.563 1.00 95.56 193 ILE A CA 1
ATOM 1631 C C . ILE A 1 193 ? 8.605 0.447 9.636 1.00 95.56 193 ILE A C 1
ATOM 1633 O O . ILE A 1 193 ? 8.610 -0.400 10.519 1.00 95.56 193 ILE A O 1
ATOM 1637 N N . ASP A 1 194 ? 9.455 1.476 9.625 1.00 94.50 194 ASP A N 1
ATOM 1638 C CA . ASP A 1 194 ? 10.564 1.653 10.571 1.00 94.50 194 ASP A CA 1
ATOM 1639 C C . ASP A 1 194 ? 10.106 1.783 12.036 1.00 94.50 194 ASP A C 1
ATOM 1641 O O . ASP A 1 194 ? 10.923 1.635 12.944 1.00 94.50 194 ASP A O 1
ATOM 1645 N N . LYS A 1 195 ? 8.821 2.073 12.301 1.00 92.56 195 LYS A N 1
ATOM 1646 C CA . LYS A 1 195 ? 8.293 2.074 13.676 1.00 92.56 195 LYS A CA 1
ATOM 1647 C C . LYS A 1 195 ? 8.202 0.657 14.237 1.00 92.56 195 LYS A C 1
ATOM 1649 O O . LYS A 1 195 ? 8.325 0.479 15.443 1.00 92.56 195 LYS A O 1
ATOM 1654 N N . TYR A 1 196 ? 7.949 -0.334 13.388 1.00 91.44 196 TYR A N 1
ATOM 1655 C CA . TYR A 1 196 ? 7.746 -1.723 13.775 1.00 91.44 196 TYR A CA 1
ATOM 1656 C C . TYR A 1 196 ? 9.091 -2.442 13.913 1.00 91.44 196 TYR A C 1
ATOM 1658 O O . TYR A 1 196 ? 9.875 -2.508 12.971 1.00 91.44 196 TYR A O 1
ATOM 1666 N N . GLU A 1 197 ? 9.369 -2.993 15.094 1.00 88.94 197 GLU A N 1
ATOM 1667 C CA . GLU A 1 197 ? 10.625 -3.713 15.331 1.00 88.94 197 GLU A CA 1
ATOM 1668 C C . GLU A 1 197 ? 10.518 -5.157 14.828 1.00 88.94 197 GLU A C 1
ATOM 1670 O O . GLU A 1 197 ? 9.450 -5.765 14.893 1.00 88.94 197 GLU A O 1
ATOM 1675 N N . ASN A 1 198 ? 11.643 -5.727 14.384 1.00 85.06 198 ASN A N 1
ATOM 1676 C CA . ASN A 1 198 ? 11.753 -7.122 13.932 1.00 85.06 198 ASN A CA 1
ATOM 1677 C C . ASN A 1 198 ? 10.787 -7.510 12.795 1.00 85.06 198 ASN A C 1
ATOM 1679 O O . ASN A 1 198 ? 10.475 -8.688 12.632 1.00 85.06 198 ASN A O 1
ATOM 1683 N N . ILE A 1 199 ? 10.314 -6.539 12.008 1.00 89.62 199 ILE A N 1
ATOM 1684 C CA . ILE A 1 199 ? 9.499 -6.809 10.825 1.00 89.62 199 ILE A CA 1
ATOM 1685 C C . ILE A 1 199 ? 10.397 -7.096 9.618 1.00 89.62 199 ILE A C 1
ATOM 1687 O O . ILE A 1 199 ? 11.297 -6.326 9.284 1.00 89.62 199 ILE A O 1
ATOM 1691 N N . GLU A 1 200 ? 10.146 -8.215 8.948 1.00 90.00 200 GLU A N 1
ATOM 1692 C CA . GLU A 1 200 ? 10.804 -8.562 7.687 1.00 90.00 200 GLU A CA 1
ATOM 1693 C C . GLU A 1 200 ? 9.961 -8.070 6.508 1.00 90.00 200 GLU A C 1
ATOM 1695 O O . GLU A 1 200 ? 8.733 -8.142 6.550 1.00 90.00 200 GLU A O 1
ATOM 1700 N N . MET A 1 201 ? 10.595 -7.596 5.428 1.00 90.75 201 MET A N 1
ATOM 1701 C CA . MET A 1 201 ? 9.854 -6.983 4.315 1.00 90.75 201 MET A CA 1
ATOM 1702 C C . MET A 1 201 ? 8.874 -7.927 3.613 1.00 90.75 201 MET A C 1
ATOM 1704 O O . MET A 1 201 ? 7.838 -7.462 3.141 1.00 90.75 201 MET A O 1
ATOM 1708 N N . HIS A 1 202 ? 9.130 -9.236 3.604 1.00 88.56 202 HIS A N 1
ATOM 1709 C CA . HIS A 1 202 ? 8.182 -10.210 3.055 1.00 88.56 202 HIS A CA 1
ATOM 1710 C C . HIS A 1 202 ? 6.890 -10.322 3.889 1.00 88.56 202 HIS A C 1
ATOM 1712 O O . HIS A 1 202 ? 5.857 -10.759 3.378 1.00 88.56 202 HIS A O 1
ATOM 1718 N N . ASN A 1 203 ? 6.923 -9.890 5.156 1.00 90.31 203 ASN A N 1
ATOM 1719 C CA . ASN A 1 203 ? 5.764 -9.799 6.047 1.00 90.31 203 ASN A CA 1
ATOM 1720 C C . ASN A 1 203 ? 5.080 -8.416 5.986 1.00 90.31 203 ASN A C 1
ATOM 1722 O O . ASN A 1 203 ? 4.130 -8.185 6.732 1.00 90.31 203 ASN A O 1
ATOM 1726 N N . VAL A 1 204 ? 5.527 -7.500 5.114 1.00 93.81 204 VAL A N 1
ATOM 1727 C CA . VAL A 1 204 ? 4.906 -6.182 4.903 1.00 93.81 204 VAL A CA 1
ATOM 1728 C C . VAL A 1 204 ? 4.091 -6.177 3.612 1.00 93.81 204 VAL A C 1
ATOM 1730 O O . VAL A 1 204 ? 4.617 -6.378 2.518 1.00 93.81 204 VAL A O 1
ATOM 1733 N N . TYR A 1 205 ? 2.804 -5.880 3.739 1.00 93.88 205 TYR A N 1
ATOM 1734 C CA . TYR A 1 205 ? 1.844 -5.812 2.646 1.00 93.88 205 TYR A CA 1
ATOM 1735 C C . TYR A 1 205 ? 1.338 -4.382 2.478 1.00 93.88 205 TYR A C 1
ATOM 1737 O O . TYR A 1 205 ? 1.093 -3.674 3.452 1.00 93.88 205 TYR A O 1
ATOM 1745 N N . PHE A 1 206 ? 1.129 -3.974 1.232 1.00 94.75 206 PHE A N 1
ATOM 1746 C CA . PHE A 1 206 ? 0.487 -2.720 0.858 1.00 94.75 206 PHE A CA 1
ATOM 1747 C C . PHE A 1 206 ? -0.910 -3.043 0.346 1.00 94.75 206 PHE A C 1
ATOM 1749 O O . PHE A 1 206 ? -1.047 -3.821 -0.600 1.00 94.75 206 PHE A O 1
ATOM 1756 N N . ALA A 1 207 ? -1.945 -2.469 0.959 1.00 89.69 207 ALA A N 1
ATOM 1757 C CA . ALA A 1 207 ? -3.323 -2.827 0.646 1.00 89.69 207 ALA A CA 1
ATOM 1758 C C . ALA A 1 207 ? -4.253 -1.618 0.523 1.00 89.69 207 ALA A C 1
ATOM 1760 O O . ALA A 1 207 ? -4.105 -0.599 1.202 1.00 89.69 207 ALA A O 1
ATOM 1761 N N . SER A 1 208 ? -5.267 -1.785 -0.323 1.00 84.19 208 SER A N 1
ATOM 1762 C CA . SER A 1 208 ? -6.382 -0.861 -0.489 1.00 84.19 208 SER A CA 1
ATOM 1763 C C . SER A 1 208 ? -7.672 -1.645 -0.702 1.00 84.19 208 SER A C 1
ATOM 1765 O O . SER A 1 208 ? -7.768 -2.475 -1.609 1.00 84.19 208 SER A O 1
ATOM 1767 N N . SER A 1 209 ? -8.675 -1.381 0.130 1.00 74.38 209 SER A N 1
ATOM 1768 C CA . SER A 1 209 ? -10.015 -1.957 -0.022 1.00 74.38 209 SER A CA 1
ATOM 1769 C C . SER A 1 209 ? -10.787 -1.319 -1.176 1.00 74.38 209 SER A C 1
ATOM 1771 O O . SER A 1 209 ? -11.488 -2.034 -1.893 1.00 74.38 209 SER A O 1
ATOM 1773 N N . ASP A 1 210 ? -10.609 -0.016 -1.399 1.00 76.69 210 ASP A N 1
ATOM 1774 C CA . ASP A 1 210 ? -11.276 0.733 -2.467 1.00 76.69 210 ASP A CA 1
ATOM 1775 C C . ASP A 1 210 ? -10.802 0.280 -3.850 1.00 76.69 210 ASP A C 1
ATOM 1777 O O . ASP A 1 210 ? -11.616 0.057 -4.752 1.00 76.69 210 ASP A O 1
ATOM 1781 N N . LEU A 1 211 ? -9.495 0.042 -3.995 1.00 76.56 211 LEU A N 1
ATOM 1782 C CA . LEU A 1 211 ? -8.923 -0.558 -5.203 1.00 76.56 211 LEU A CA 1
ATOM 1783 C C . LEU A 1 211 ? -9.087 -2.083 -5.255 1.00 76.56 211 LEU A C 1
ATOM 1785 O O . LEU A 1 211 ? -8.938 -2.695 -6.316 1.00 76.56 211 LEU A O 1
ATOM 1789 N N . ARG A 1 212 ? -9.390 -2.701 -4.108 1.00 78.31 212 ARG A N 1
ATOM 1790 C CA . ARG A 1 212 ? -9.380 -4.153 -3.876 1.00 78.31 212 ARG A CA 1
ATOM 1791 C C . ARG A 1 212 ? -8.047 -4.805 -4.245 1.00 78.31 212 ARG A C 1
ATOM 1793 O O . ARG A 1 212 ? -8.019 -5.919 -4.750 1.00 78.31 212 ARG A O 1
ATOM 1800 N N . CYS A 1 213 ? -6.934 -4.136 -3.969 1.00 83.75 213 CYS A N 1
ATOM 1801 C CA . CYS A 1 213 ? -5.606 -4.679 -4.227 1.00 83.75 213 CYS A CA 1
ATOM 1802 C C . CYS A 1 213 ? -4.834 -4.928 -2.932 1.00 83.75 213 CYS A C 1
ATOM 1804 O O . CYS A 1 213 ? -4.968 -4.181 -1.960 1.00 83.75 213 CYS A O 1
ATOM 1806 N N . CYS A 1 214 ? -3.983 -5.948 -2.936 1.00 87.44 214 CYS A N 1
ATOM 1807 C CA . CYS A 1 214 ? -2.954 -6.144 -1.920 1.00 87.44 214 CYS A CA 1
ATOM 1808 C C . CYS A 1 214 ? -1.746 -6.806 -2.552 1.00 87.44 214 CYS A C 1
ATOM 1810 O O . CYS A 1 214 ? -1.914 -7.657 -3.416 1.00 87.44 214 CYS A O 1
ATOM 1812 N N . PHE A 1 215 ? -0.551 -6.421 -2.128 1.00 92.31 215 PHE A N 1
ATOM 1813 C CA . PHE A 1 215 ? 0.683 -7.090 -2.512 1.00 92.31 215 PHE A CA 1
ATOM 1814 C C . PHE A 1 215 ? 1.749 -6.877 -1.437 1.00 92.31 215 PHE A C 1
ATOM 1816 O O . PHE A 1 215 ? 1.788 -5.836 -0.784 1.00 92.31 215 PHE A O 1
ATOM 1823 N N . ASN A 1 216 ? 2.643 -7.844 -1.282 1.00 93.44 216 ASN A N 1
ATOM 1824 C CA . ASN A 1 216 ? 3.966 -7.637 -0.693 1.00 93.44 216 ASN A CA 1
ATOM 1825 C C . ASN A 1 216 ? 5.033 -7.651 -1.801 1.00 93.44 216 ASN A C 1
ATOM 1827 O O . ASN A 1 216 ? 4.746 -7.919 -2.974 1.00 93.44 216 ASN A O 1
ATOM 1831 N N . LEU A 1 217 ? 6.283 -7.376 -1.441 1.00 94.31 217 LEU A N 1
ATOM 1832 C CA . LEU A 1 217 ? 7.383 -7.355 -2.408 1.00 94.31 217 LEU A CA 1
ATOM 1833 C C . LEU A 1 217 ? 7.653 -8.724 -3.033 1.00 94.31 217 LEU A C 1
ATOM 1835 O O . LEU A 1 217 ? 7.946 -8.782 -4.225 1.00 94.31 217 LEU A O 1
ATOM 1839 N N . LEU A 1 218 ? 7.488 -9.808 -2.273 1.00 91.00 218 LEU A N 1
ATOM 1840 C CA . LEU A 1 218 ? 7.639 -11.167 -2.783 1.00 91.00 218 LEU A CA 1
ATOM 1841 C C . LEU A 1 218 ? 6.613 -11.493 -3.880 1.00 91.00 218 LEU A C 1
ATOM 1843 O O . LEU A 1 218 ? 6.993 -11.933 -4.959 1.00 91.00 218 LEU A O 1
ATOM 1847 N N . SER A 1 219 ? 5.327 -11.206 -3.659 1.00 89.19 219 SER A N 1
ATOM 1848 C CA . SER A 1 219 ? 4.263 -11.416 -4.656 1.00 89.19 219 SER A CA 1
ATOM 1849 C C . SER A 1 219 ? 4.502 -10.605 -5.934 1.00 89.19 219 SER A C 1
ATOM 1851 O O . SER A 1 219 ? 4.320 -11.106 -7.046 1.00 89.19 219 SER A O 1
ATOM 1853 N N . PHE A 1 220 ? 4.991 -9.368 -5.793 1.00 90.62 220 PHE A N 1
ATOM 1854 C CA . PHE A 1 220 ? 5.419 -8.557 -6.926 1.00 90.62 220 PHE A CA 1
ATOM 1855 C C . PHE A 1 220 ? 6.605 -9.209 -7.650 1.00 90.62 220 PHE A C 1
ATOM 1857 O O . PHE A 1 220 ? 6.621 -9.306 -8.879 1.00 90.62 220 PHE A O 1
ATOM 1864 N N . ALA A 1 221 ? 7.602 -9.671 -6.898 1.00 91.56 221 ALA A N 1
ATOM 1865 C CA . ALA A 1 221 ? 8.798 -10.288 -7.441 1.00 91.56 221 ALA A CA 1
ATOM 1866 C C . ALA A 1 221 ? 8.491 -11.586 -8.203 1.00 91.56 221 ALA A C 1
ATOM 1868 O O . ALA A 1 221 ? 9.006 -11.779 -9.301 1.00 91.56 221 ALA A O 1
ATOM 1869 N N . GLU A 1 222 ? 7.594 -12.435 -7.699 1.00 88.62 222 GLU A N 1
ATOM 1870 C CA . GLU A 1 222 ? 7.137 -13.652 -8.383 1.00 88.62 222 GLU A CA 1
ATOM 1871 C C . GLU A 1 222 ? 6.528 -13.358 -9.757 1.00 88.62 222 GLU A C 1
ATOM 1873 O O . GLU A 1 222 ? 6.763 -14.099 -10.716 1.00 88.62 222 GLU A O 1
ATOM 1878 N N . TYR A 1 223 ? 5.787 -12.255 -9.867 1.00 85.69 223 TYR A N 1
ATOM 1879 C CA . TYR A 1 223 ? 5.183 -11.817 -11.121 1.00 85.69 223 TYR A CA 1
ATOM 1880 C C . TYR A 1 223 ? 6.233 -11.317 -12.126 1.00 85.69 223 TYR A C 1
ATOM 1882 O O . TYR A 1 223 ? 6.110 -11.526 -13.335 1.00 85.69 223 TYR A O 1
ATOM 1890 N N . TYR A 1 224 ? 7.296 -10.674 -11.635 1.00 87.94 224 TYR A N 1
ATOM 1891 C CA . TYR A 1 224 ? 8.295 -10.005 -12.468 1.00 87.94 224 TYR A CA 1
ATOM 1892 C C . TYR A 1 224 ? 9.635 -10.735 -12.616 1.00 87.94 224 TYR A C 1
ATOM 1894 O O . TYR A 1 224 ? 10.465 -10.291 -13.412 1.00 87.94 224 TYR A O 1
ATOM 1902 N N . GLN A 1 225 ? 9.844 -11.868 -11.946 1.00 88.19 225 GLN A N 1
ATOM 1903 C CA . GLN A 1 225 ? 11.103 -12.627 -11.957 1.00 88.19 225 GLN A CA 1
ATOM 1904 C C . GLN A 1 225 ? 11.631 -12.892 -13.378 1.00 88.19 225 GLN A C 1
ATOM 1906 O O . GLN A 1 225 ? 12.792 -12.621 -13.678 1.00 88.19 225 GLN A O 1
ATOM 1911 N N . ASN A 1 226 ? 10.748 -13.282 -14.306 1.00 88.25 226 ASN A N 1
ATOM 1912 C CA . ASN A 1 226 ? 11.110 -13.582 -15.696 1.00 88.25 226 ASN A CA 1
ATOM 1913 C C . ASN A 1 226 ? 11.569 -12.339 -16.472 1.00 88.25 226 ASN A C 1
ATOM 1915 O O . ASN A 1 226 ? 12.366 -12.445 -17.399 1.00 88.25 226 ASN A O 1
ATOM 1919 N N . LYS A 1 227 ? 11.070 -11.152 -16.104 1.00 87.81 227 LYS A N 1
ATOM 1920 C CA . LYS A 1 227 ? 11.442 -9.882 -16.739 1.00 87.81 227 LYS A CA 1
ATOM 1921 C C . LYS A 1 227 ? 12.840 -9.433 -16.321 1.00 87.81 227 LYS A C 1
ATOM 1923 O O . LYS A 1 227 ? 13.551 -8.846 -17.130 1.00 87.81 227 LYS A O 1
ATOM 1928 N N . PHE A 1 228 ? 13.208 -9.682 -15.066 1.00 88.94 228 PHE A N 1
ATOM 1929 C CA . PHE A 1 228 ? 14.498 -9.274 -14.507 1.00 88.94 228 PHE A CA 1
ATOM 1930 C C . PHE A 1 228 ? 15.550 -10.385 -14.531 1.00 88.94 228 PHE A C 1
ATOM 1932 O O . PHE A 1 228 ? 16.717 -10.093 -14.292 1.00 88.94 228 PHE A O 1
ATOM 1939 N N . ASN A 1 229 ? 15.151 -11.622 -14.848 1.00 90.19 229 ASN A N 1
ATOM 1940 C CA . ASN A 1 229 ? 15.998 -12.811 -14.795 1.00 90.19 229 ASN A CA 1
ATOM 1941 C C . ASN A 1 229 ? 16.689 -12.968 -13.425 1.00 90.19 229 ASN A C 1
ATOM 1943 O O . ASN A 1 229 ? 17.887 -13.229 -13.344 1.00 90.19 229 ASN A O 1
ATOM 1947 N N . LEU A 1 230 ? 15.915 -12.751 -12.361 1.00 93.75 230 LEU A N 1
ATOM 1948 C CA . LEU A 1 230 ? 16.304 -12.906 -10.958 1.00 93.75 230 LEU A CA 1
ATOM 1949 C C . LEU A 1 230 ? 15.320 -13.853 -10.278 1.00 93.75 230 LEU A C 1
ATOM 1951 O O . LEU A 1 230 ? 14.156 -13.894 -10.677 1.00 93.75 230 LEU A O 1
ATOM 1955 N N . SER A 1 231 ? 15.750 -14.566 -9.237 1.00 94.44 231 SER A N 1
ATOM 1956 C CA . SER A 1 231 ? 14.803 -15.289 -8.383 1.00 94.44 231 SER A CA 1
ATOM 1957 C C . SER A 1 231 ? 13.860 -14.313 -7.656 1.00 94.44 231 SER A C 1
ATOM 1959 O O . SER A 1 231 ? 14.224 -13.149 -7.446 1.00 94.44 231 SER A O 1
ATOM 1961 N N . PRO A 1 232 ? 12.654 -14.749 -7.238 1.00 92.56 232 PRO A N 1
ATOM 1962 C CA . PRO A 1 232 ? 11.733 -13.897 -6.489 1.00 92.56 232 PRO A CA 1
ATOM 1963 C C . PRO A 1 232 ? 12.361 -13.293 -5.227 1.00 92.56 232 PRO A C 1
ATOM 1965 O O . PRO A 1 232 ? 12.169 -12.114 -4.961 1.00 92.56 232 PRO A O 1
ATOM 1968 N N . GLN A 1 233 ? 13.171 -14.064 -4.500 1.00 92.56 233 GLN A N 1
ATOM 1969 C CA . GLN A 1 233 ? 13.836 -13.618 -3.273 1.00 92.56 233 GLN A CA 1
ATOM 1970 C C . GLN A 1 233 ? 14.919 -12.564 -3.548 1.00 92.56 233 GLN A C 1
ATOM 1972 O O . GLN A 1 233 ? 15.024 -11.571 -2.832 1.00 92.56 233 GLN A O 1
ATOM 1977 N N . GLU A 1 234 ? 15.726 -12.741 -4.599 1.00 93.31 234 GLU A N 1
ATOM 1978 C CA . GLU A 1 234 ? 16.720 -11.734 -5.000 1.00 93.31 234 GLU A CA 1
ATOM 1979 C C . GLU A 1 234 ? 16.049 -10.435 -5.446 1.00 93.31 234 GLU A C 1
ATOM 1981 O O . GLU A 1 234 ? 16.491 -9.343 -5.091 1.00 93.31 234 GLU A O 1
ATOM 1986 N N . LEU A 1 235 ? 14.971 -10.551 -6.224 1.00 94.00 235 LEU A N 1
ATOM 1987 C CA . LEU A 1 235 ? 14.231 -9.398 -6.708 1.00 94.00 235 LEU A CA 1
ATOM 1988 C C . LEU A 1 235 ? 13.526 -8.669 -5.558 1.00 94.00 235 LEU A C 1
ATOM 1990 O O . LEU A 1 235 ? 13.623 -7.449 -5.488 1.00 94.00 235 LEU A O 1
ATOM 1994 N N . GLU A 1 236 ? 12.896 -9.386 -4.629 1.00 94.56 236 GLU A N 1
ATOM 1995 C CA . GLU A 1 236 ? 12.329 -8.819 -3.402 1.00 94.56 236 GLU A CA 1
ATOM 1996 C C . GLU A 1 236 ? 13.352 -7.969 -2.636 1.00 94.56 236 GLU A C 1
ATOM 1998 O O . GLU A 1 236 ? 13.083 -6.801 -2.344 1.00 94.56 236 GLU A O 1
ATOM 2003 N N . ASN A 1 237 ? 14.542 -8.521 -2.379 1.00 93.19 237 ASN A N 1
ATOM 2004 C CA . ASN A 1 237 ? 15.605 -7.822 -1.654 1.00 93.19 237 ASN A CA 1
ATOM 2005 C C . ASN A 1 237 ? 16.056 -6.534 -2.358 1.00 93.19 237 ASN A C 1
ATOM 2007 O O . ASN A 1 237 ? 16.461 -5.575 -1.702 1.00 93.19 237 ASN A O 1
ATOM 2011 N N . ASN A 1 238 ? 15.953 -6.493 -3.686 1.00 94.69 238 ASN A N 1
ATOM 2012 C CA . ASN A 1 238 ? 16.322 -5.332 -4.485 1.00 94.69 238 ASN A CA 1
ATOM 2013 C C . ASN A 1 238 ? 15.188 -4.300 -4.635 1.00 94.69 238 ASN A C 1
ATOM 2015 O O . ASN A 1 238 ? 15.440 -3.172 -5.058 1.00 94.69 238 ASN A O 1
ATOM 2019 N N . LEU A 1 239 ? 13.934 -4.648 -4.330 1.00 95.31 239 LEU A N 1
ATOM 2020 C CA . LEU A 1 239 ? 12.795 -3.745 -4.532 1.00 95.31 239 LEU A CA 1
ATOM 2021 C C . LEU A 1 239 ? 12.672 -2.675 -3.445 1.00 95.31 239 LEU A C 1
ATOM 2023 O O . LEU A 1 239 ? 12.078 -1.633 -3.713 1.00 95.31 239 LEU A O 1
ATOM 2027 N N . TRP A 1 240 ? 13.226 -2.901 -2.252 1.00 95.88 240 TRP A N 1
ATOM 2028 C CA . TRP A 1 240 ? 13.138 -1.985 -1.109 1.00 95.88 240 TRP A CA 1
ATOM 2029 C C . TRP A 1 240 ? 14.494 -1.413 -0.704 1.00 95.88 240 TRP A C 1
ATOM 2031 O O . TRP A 1 240 ? 15.534 -1.978 -1.022 1.00 95.88 240 TRP A O 1
ATOM 2041 N N . GLY A 1 241 ? 14.495 -0.307 0.040 1.00 93.94 241 GLY A N 1
ATOM 2042 C CA . GLY A 1 241 ? 15.713 0.301 0.570 1.00 93.94 241 GLY A CA 1
ATOM 2043 C C . GLY A 1 241 ? 16.440 1.198 -0.433 1.00 93.94 241 GLY A C 1
ATOM 2044 O O . GLY A 1 241 ? 15.850 1.747 -1.369 1.00 93.94 241 GLY A O 1
ATOM 2045 N N . ASP A 1 242 ? 17.740 1.387 -0.206 1.00 94.12 242 ASP A N 1
ATOM 2046 C CA . ASP A 1 242 ? 18.651 2.143 -1.078 1.00 94.12 242 ASP A CA 1
ATOM 2047 C C . ASP A 1 242 ? 19.085 1.319 -2.300 1.00 94.12 242 ASP A C 1
ATOM 2049 O O . ASP A 1 242 ? 20.264 1.227 -2.627 1.00 94.12 242 ASP A O 1
ATOM 2053 N N . ASN A 1 243 ? 18.107 0.728 -2.982 1.00 95.00 243 ASN A N 1
ATOM 2054 C CA . ASN A 1 243 ? 18.294 -0.021 -4.213 1.00 95.00 243 ASN A CA 1
ATOM 2055 C C . ASN A 1 243 ? 17.682 0.737 -5.391 1.00 95.00 243 ASN A C 1
ATOM 2057 O O . ASN A 1 243 ? 16.620 1.356 -5.286 1.00 95.00 243 ASN A O 1
ATOM 2061 N N . TYR A 1 244 ? 18.357 0.674 -6.532 1.00 94.56 244 TYR A N 1
ATOM 2062 C CA . TYR A 1 244 ? 18.061 1.435 -7.739 1.00 94.56 244 TYR A CA 1
ATOM 2063 C C . TYR A 1 244 ? 18.092 0.500 -8.947 1.00 94.56 244 TYR A C 1
ATOM 2065 O O . TYR A 1 244 ? 18.882 -0.443 -8.995 1.00 94.56 244 TYR A O 1
ATOM 2073 N N . TYR A 1 245 ? 17.251 0.771 -9.945 1.00 91.94 245 TYR A N 1
ATOM 2074 C CA . TYR A 1 245 ? 17.231 0.006 -11.190 1.00 91.94 245 TYR A CA 1
ATOM 2075 C C . TYR A 1 245 ? 17.021 0.916 -12.394 1.00 91.94 245 TYR A C 1
ATOM 2077 O O . TYR A 1 245 ? 16.110 1.749 -12.406 1.00 91.94 245 TYR A O 1
ATOM 2085 N N . THR A 1 246 ? 17.806 0.693 -13.449 1.00 88.56 246 THR A N 1
ATOM 2086 C CA . THR A 1 246 ? 17.489 1.201 -14.787 1.00 88.56 246 THR A CA 1
ATOM 2087 C C . THR A 1 246 ? 17.626 0.094 -15.832 1.00 88.56 246 THR A C 1
ATOM 2089 O O . THR A 1 246 ? 18.500 -0.761 -15.705 1.00 88.56 246 THR A O 1
ATOM 2092 N N . PRO A 1 247 ? 16.845 0.122 -16.929 1.00 87.19 247 PRO A N 1
ATOM 2093 C CA . PRO A 1 247 ? 17.020 -0.839 -18.020 1.00 87.19 247 PRO A CA 1
ATOM 2094 C C . PRO A 1 247 ? 18.404 -0.788 -18.686 1.00 87.19 247 PRO A C 1
ATOM 2096 O O . PRO A 1 247 ? 18.790 -1.742 -19.350 1.00 87.19 247 PRO A O 1
ATOM 2099 N N . LYS A 1 248 ? 19.125 0.338 -18.556 1.00 87.50 248 LYS A N 1
ATOM 2100 C CA . LYS A 1 248 ? 20.444 0.548 -19.172 1.00 87.50 248 LYS A CA 1
ATOM 2101 C C . LYS A 1 248 ? 21.591 0.057 -18.294 1.00 87.50 248 LYS A C 1
ATOM 2103 O O . LYS A 1 248 ? 22.512 -0.561 -18.809 1.00 87.50 248 LYS A O 1
ATOM 2108 N N . GLU A 1 249 ? 21.551 0.372 -17.002 1.00 86.06 249 GLU A N 1
ATOM 2109 C CA . GLU A 1 249 ? 22.651 0.112 -16.061 1.00 86.06 249 GLU A CA 1
ATOM 2110 C C . GLU A 1 249 ? 22.399 -1.109 -15.166 1.00 86.06 249 GLU A C 1
ATOM 2112 O O . GLU A 1 249 ? 23.323 -1.595 -14.525 1.00 86.06 249 GLU A O 1
ATOM 2117 N N . GLY A 1 250 ? 21.170 -1.632 -15.134 1.00 89.44 250 GLY A N 1
ATOM 2118 C CA . GLY A 1 250 ? 20.785 -2.730 -14.253 1.00 89.44 250 GLY A CA 1
ATOM 2119 C C . GLY A 1 250 ? 20.559 -2.276 -12.810 1.00 89.44 250 GLY A C 1
ATOM 2120 O O . GLY A 1 250 ? 20.162 -1.134 -12.561 1.00 89.44 250 GLY A O 1
ATOM 2121 N N . TRP A 1 251 ? 20.755 -3.205 -11.873 1.00 92.00 251 TRP A N 1
ATOM 2122 C CA . TRP A 1 251 ? 20.605 -2.987 -10.433 1.00 92.00 251 TRP A CA 1
ATOM 2123 C C . TRP A 1 251 ? 21.841 -2.309 -9.835 1.00 92.00 251 TRP A C 1
ATOM 2125 O O . TRP A 1 251 ? 22.970 -2.633 -10.196 1.00 92.00 251 TRP A O 1
ATOM 2135 N N . SER A 1 252 ? 21.627 -1.385 -8.903 1.00 90.94 252 SER A N 1
ATOM 2136 C CA . SER A 1 252 ? 22.679 -0.645 -8.202 1.00 90.94 252 SER A CA 1
ATOM 2137 C C . SER A 1 252 ? 22.235 -0.329 -6.778 1.00 90.94 252 SER A C 1
ATOM 2139 O O . SER A 1 252 ? 21.065 -0.037 -6.550 1.00 90.94 252 SER A O 1
ATOM 2141 N N . ASN A 1 253 ? 23.176 -0.324 -5.839 1.00 90.38 253 ASN A N 1
ATOM 2142 C CA . ASN A 1 253 ? 23.000 0.190 -4.475 1.00 90.38 253 ASN A CA 1
ATOM 2143 C C . ASN A 1 253 ? 23.615 1.595 -4.296 1.00 90.38 253 ASN A C 1
ATOM 2145 O O . ASN A 1 253 ? 23.476 2.227 -3.252 1.00 90.38 253 ASN A O 1
ATOM 2149 N N . GLU A 1 254 ? 24.288 2.118 -5.325 1.00 85.62 254 GLU A N 1
ATOM 2150 C CA . GLU A 1 254 ? 24.824 3.475 -5.324 1.00 85.62 254 GLU A CA 1
ATOM 2151 C C . GLU A 1 254 ? 23.736 4.486 -5.695 1.00 85.62 254 GLU A C 1
ATOM 2153 O O . GLU A 1 254 ? 23.100 4.382 -6.751 1.00 85.62 254 GLU A O 1
ATOM 2158 N N . ASN A 1 255 ? 23.574 5.518 -4.864 1.00 77.31 255 ASN A N 1
ATOM 2159 C CA . ASN A 1 255 ? 22.664 6.628 -5.127 1.00 77.31 255 ASN A CA 1
ATOM 2160 C C . ASN A 1 255 ? 23.232 7.564 -6.213 1.00 77.31 255 ASN A C 1
ATOM 2162 O O . ASN A 1 255 ? 23.783 8.631 -5.934 1.00 77.31 255 ASN A O 1
ATOM 2166 N N . LYS A 1 256 ? 23.093 7.167 -7.481 1.00 76.25 256 LYS A N 1
ATOM 2167 C CA . LYS A 1 256 ? 23.553 7.924 -8.662 1.00 76.25 256 LYS A CA 1
ATOM 2168 C C . LYS A 1 256 ? 22.572 9.022 -9.108 1.00 76.25 256 LYS A C 1
ATOM 2170 O O . LYS A 1 256 ? 22.494 9.325 -10.296 1.00 76.25 256 LYS A O 1
ATOM 2175 N N . LYS A 1 257 ? 21.795 9.611 -8.184 1.00 75.38 257 LYS A N 1
ATOM 2176 C CA . LYS A 1 257 ? 20.618 10.463 -8.496 1.00 75.38 257 LYS A CA 1
ATOM 2177 C C . LYS A 1 257 ? 19.573 9.745 -9.360 1.00 75.38 257 LYS A C 1
ATOM 2179 O O . LYS A 1 257 ? 18.822 10.371 -10.106 1.00 75.38 257 LYS A O 1
ATOM 2184 N N . ILE A 1 258 ? 19.561 8.422 -9.277 1.00 81.19 258 ILE A N 1
ATOM 2185 C CA . ILE A 1 258 ? 18.556 7.573 -9.896 1.00 81.19 258 ILE A CA 1
ATOM 2186 C C . ILE A 1 258 ? 17.459 7.393 -8.855 1.00 81.19 258 ILE A C 1
ATOM 2188 O O . ILE A 1 258 ? 17.722 7.370 -7.656 1.00 81.19 258 ILE A O 1
ATOM 2192 N N . GLU A 1 259 ? 16.217 7.292 -9.299 1.00 89.00 259 GLU A N 1
ATOM 2193 C CA . GLU A 1 259 ? 15.131 6.998 -8.377 1.00 89.00 259 GLU A CA 1
ATOM 2194 C C . GLU A 1 259 ? 15.176 5.549 -7.893 1.00 89.00 259 GLU A C 1
ATOM 2196 O O . GLU A 1 259 ? 15.568 4.638 -8.632 1.00 89.00 259 GLU A O 1
ATOM 2201 N N . ARG A 1 260 ? 14.735 5.346 -6.649 1.00 94.88 260 ARG A N 1
ATOM 2202 C CA . ARG A 1 260 ? 14.666 4.031 -6.010 1.00 94.88 260 ARG A CA 1
ATOM 2203 C C . ARG A 1 260 ? 13.899 3.031 -6.867 1.00 94.88 260 ARG A C 1
ATOM 2205 O O . ARG A 1 260 ? 12.947 3.385 -7.570 1.00 94.88 260 ARG A O 1
ATOM 2212 N N . ALA A 1 261 ? 14.281 1.765 -6.757 1.00 95.12 261 ALA A N 1
ATOM 2213 C CA . ALA A 1 261 ? 13.636 0.665 -7.453 1.00 95.12 261 ALA A CA 1
ATOM 2214 C C . ALA A 1 261 ? 12.136 0.605 -7.135 1.00 95.12 261 ALA A C 1
ATOM 2216 O O . ALA A 1 261 ? 11.336 0.565 -8.067 1.00 95.12 261 ALA A O 1
ATOM 2217 N N . PHE A 1 262 ? 11.750 0.718 -5.856 1.00 95.81 262 PHE A N 1
ATOM 2218 C CA . PHE A 1 262 ? 10.342 0.785 -5.445 1.00 95.81 262 PHE A CA 1
ATOM 2219 C C . PHE A 1 262 ? 9.571 1.880 -6.199 1.00 95.81 262 PHE A C 1
ATOM 2221 O O . PHE A 1 262 ? 8.501 1.638 -6.762 1.00 95.81 262 PHE A O 1
ATOM 2228 N N . ASN A 1 263 ? 10.144 3.083 -6.287 1.00 94.88 263 ASN A N 1
ATOM 2229 C CA . ASN A 1 263 ? 9.495 4.220 -6.936 1.00 94.88 263 ASN A CA 1
ATOM 2230 C C . ASN A 1 263 ? 9.308 3.971 -8.434 1.00 94.88 263 ASN A C 1
ATOM 2232 O O . ASN A 1 263 ? 8.219 4.173 -8.971 1.00 94.88 263 ASN A O 1
ATOM 2236 N N . ASN A 1 264 ? 10.365 3.518 -9.109 1.00 92.00 264 ASN A N 1
ATOM 2237 C CA . ASN A 1 264 ? 10.372 3.310 -10.555 1.00 92.00 264 ASN A CA 1
ATOM 2238 C C . ASN A 1 264 ? 9.556 2.094 -11.007 1.00 92.00 264 ASN A C 1
ATOM 2240 O O . ASN A 1 264 ? 8.992 2.122 -12.101 1.00 92.00 264 ASN A O 1
ATOM 2244 N N . LEU A 1 265 ? 9.521 1.029 -10.206 1.00 91.62 265 LEU A N 1
ATOM 2245 C CA . LEU A 1 265 ? 8.938 -0.256 -10.594 1.00 91.62 265 LEU A CA 1
ATOM 2246 C C . LEU A 1 265 ? 7.531 -0.482 -10.030 1.00 91.62 265 LEU A C 1
ATOM 2248 O O . LEU A 1 265 ? 6.778 -1.240 -10.637 1.00 91.62 265 LEU A O 1
ATOM 2252 N N . ILE A 1 266 ? 7.160 0.184 -8.931 1.00 92.81 266 ILE A N 1
ATOM 2253 C CA . ILE A 1 266 ? 5.856 0.011 -8.270 1.00 92.81 266 ILE A CA 1
ATOM 2254 C C . ILE A 1 266 ? 5.054 1.318 -8.299 1.00 92.81 266 ILE A C 1
ATOM 2256 O O . ILE A 1 266 ? 4.051 1.400 -9.009 1.00 92.81 266 ILE A O 1
ATOM 2260 N N . ILE A 1 267 ? 5.509 2.365 -7.598 1.00 93.62 267 ILE A N 1
ATOM 2261 C CA . ILE A 1 267 ? 4.737 3.614 -7.421 1.00 93.62 267 ILE A CA 1
ATOM 2262 C C . ILE A 1 267 ? 4.417 4.276 -8.768 1.00 93.62 267 ILE A C 1
ATOM 2264 O O . ILE A 1 267 ? 3.258 4.539 -9.089 1.00 93.62 267 ILE A O 1
ATOM 2268 N N . LYS A 1 268 ? 5.437 4.536 -9.591 1.00 91.94 268 LYS A N 1
ATOM 2269 C CA . LYS A 1 268 ? 5.265 5.241 -10.867 1.00 91.94 268 LYS A CA 1
ATOM 2270 C C . LYS A 1 268 ? 4.373 4.493 -11.857 1.00 91.94 268 LYS A C 1
ATOM 2272 O O . LYS A 1 268 ? 3.505 5.142 -12.442 1.00 91.94 268 LYS A O 1
ATOM 2277 N N . PRO A 1 269 ? 4.548 3.178 -12.092 1.00 91.06 269 PRO A N 1
ATOM 2278 C CA . PRO A 1 269 ? 3.628 2.423 -12.932 1.00 91.06 269 PRO A CA 1
ATOM 2279 C C . PRO A 1 269 ? 2.177 2.495 -12.456 1.00 91.06 269 PRO A C 1
ATOM 2281 O O . PRO A 1 269 ? 1.301 2.677 -13.297 1.00 91.06 269 PRO A O 1
ATOM 2284 N N . LEU A 1 270 ? 1.921 2.434 -11.144 1.00 90.81 270 LEU A N 1
ATOM 2285 C CA . LEU A 1 270 ? 0.566 2.553 -10.600 1.00 90.81 270 LEU A CA 1
ATOM 2286 C C . LEU A 1 270 ? -0.037 3.945 -10.849 1.00 90.81 270 LEU A C 1
ATOM 2288 O O . LEU A 1 270 ? -1.130 4.038 -11.407 1.00 90.81 270 LEU A O 1
ATOM 2292 N N . ILE A 1 271 ? 0.695 5.022 -10.538 1.00 90.31 271 ILE A N 1
ATOM 2293 C CA . ILE A 1 271 ? 0.255 6.409 -10.794 1.00 90.31 271 ILE A CA 1
ATOM 2294 C C . ILE A 1 271 ? -0.000 6.635 -12.286 1.00 90.31 271 ILE A C 1
ATOM 2296 O O . ILE A 1 271 ? -1.022 7.197 -12.682 1.00 90.31 271 ILE A O 1
ATOM 2300 N N . LYS A 1 272 ? 0.921 6.176 -13.140 1.00 90.31 272 LYS A N 1
ATOM 2301 C CA . LYS A 1 272 ? 0.813 6.343 -14.591 1.00 90.31 272 LYS A CA 1
ATOM 2302 C C . LYS A 1 272 ? -0.392 5.590 -15.155 1.00 90.31 272 LYS A C 1
ATOM 2304 O O . LYS A 1 272 ? -1.082 6.133 -16.014 1.00 90.31 272 LYS A O 1
ATOM 2309 N N . LEU A 1 273 ? -0.644 4.371 -14.676 1.00 89.38 273 LEU A N 1
ATOM 2310 C CA . LEU A 1 273 ? -1.790 3.566 -15.095 1.00 89.38 273 LEU A CA 1
ATOM 2311 C C . LEU A 1 273 ? -3.101 4.231 -14.673 1.00 89.38 273 LEU A C 1
ATOM 2313 O O . LEU A 1 273 ? -4.003 4.371 -15.496 1.00 89.38 273 LEU A O 1
ATOM 2317 N N . TYR A 1 274 ? -3.178 4.700 -13.425 1.00 87.81 274 TYR A N 1
ATOM 2318 C CA . TYR A 1 274 ? -4.339 5.426 -12.916 1.00 87.81 274 TYR A CA 1
ATOM 2319 C C . TYR A 1 274 ? -4.631 6.683 -13.741 1.00 87.81 274 TYR A C 1
ATOM 2321 O O . TYR A 1 274 ? -5.766 6.900 -14.167 1.00 87.81 274 TYR A O 1
ATOM 2329 N N . GLY A 1 275 ? -3.600 7.481 -14.037 1.00 87.56 275 GLY A N 1
ATOM 2330 C CA . GLY A 1 275 ? -3.728 8.674 -14.871 1.00 87.56 275 GLY A CA 1
ATOM 2331 C C . GLY A 1 275 ? -4.168 8.360 -16.303 1.00 87.56 275 GLY A C 1
ATOM 2332 O O . GLY A 1 275 ? -5.048 9.035 -16.830 1.00 87.56 275 GLY A O 1
ATOM 2333 N N . ALA A 1 276 ? -3.607 7.317 -16.923 1.00 89.19 276 ALA A N 1
ATOM 2334 C CA . ALA A 1 276 ? -3.988 6.898 -18.272 1.00 89.19 276 ALA A CA 1
ATOM 2335 C C . ALA A 1 276 ? -5.461 6.461 -18.340 1.00 89.19 276 ALA A C 1
ATOM 2337 O O . ALA A 1 276 ? -6.182 6.908 -19.229 1.00 89.19 276 ALA A O 1
ATOM 2338 N N . ILE A 1 277 ? -5.925 5.668 -17.367 1.00 86.31 277 ILE A N 1
ATOM 2339 C CA . ILE A 1 277 ? -7.328 5.237 -17.272 1.00 86.31 277 ILE A CA 1
ATOM 2340 C C . ILE A 1 277 ? -8.258 6.422 -16.994 1.00 86.31 277 ILE A C 1
ATOM 2342 O O . ILE A 1 277 ? -9.281 6.568 -17.660 1.00 86.31 277 ILE A O 1
ATOM 2346 N N . SER A 1 278 ? -7.885 7.312 -16.072 1.00 84.75 278 SER A N 1
ATOM 2347 C CA . SER A 1 278 ? -8.674 8.508 -15.741 1.00 84.75 278 SER A CA 1
ATOM 2348 C C . SER A 1 278 ? -8.858 9.437 -16.945 1.00 84.75 278 SER A C 1
ATOM 2350 O O . SER A 1 278 ? -9.926 10.020 -17.126 1.00 84.75 278 SER A O 1
ATOM 2352 N N . LEU A 1 279 ? -7.830 9.548 -17.791 1.00 87.88 279 LEU A N 1
ATOM 2353 C CA . LEU A 1 279 ? -7.856 10.335 -19.026 1.00 87.88 279 LEU A CA 1
ATOM 2354 C C . LEU A 1 279 ? -8.428 9.575 -20.231 1.00 87.88 279 LEU A C 1
ATOM 2356 O O . LEU A 1 279 ? -8.582 10.184 -21.288 1.00 87.88 279 LEU A O 1
ATOM 2360 N N . LYS A 1 280 ? -8.752 8.281 -20.087 1.00 87.38 280 LYS A N 1
ATOM 2361 C CA . LYS A 1 280 ? -9.193 7.393 -21.178 1.00 87.38 280 LYS A CA 1
ATOM 2362 C C . LYS A 1 280 ? -8.221 7.386 -22.366 1.00 87.38 280 LYS A C 1
ATOM 2364 O O . LYS A 1 280 ? -8.622 7.452 -23.524 1.00 87.38 280 LYS A O 1
ATOM 2369 N N . ASP A 1 281 ? -6.925 7.360 -22.065 1.00 90.50 281 ASP A N 1
ATOM 2370 C CA . ASP A 1 281 ? -5.860 7.291 -23.067 1.00 90.50 281 ASP A CA 1
ATOM 2371 C C . ASP A 1 281 ? -5.615 5.825 -23.456 1.00 90.50 281 ASP A C 1
ATOM 2373 O O . ASP A 1 281 ? -4.706 5.171 -22.936 1.00 90.50 281 ASP A O 1
ATOM 2377 N N . ASP A 1 282 ? -6.471 5.295 -24.335 1.00 88.62 282 ASP A N 1
ATOM 2378 C CA . ASP A 1 282 ? -6.485 3.878 -24.724 1.00 88.62 282 ASP A CA 1
ATOM 2379 C C . ASP A 1 282 ? -5.127 3.396 -25.256 1.00 88.62 282 ASP A C 1
ATOM 2381 O O . ASP A 1 282 ? -4.689 2.289 -24.937 1.00 88.62 282 ASP A O 1
ATOM 2385 N N . ASP A 1 283 ? -4.402 4.235 -25.999 1.00 90.81 283 ASP A N 1
ATOM 2386 C CA . ASP A 1 283 ? -3.071 3.902 -26.509 1.00 90.81 283 ASP A CA 1
ATOM 2387 C C . ASP A 1 283 ? -2.067 3.703 -25.369 1.00 90.81 283 ASP A C 1
ATOM 2389 O O . ASP A 1 283 ? -1.305 2.726 -25.357 1.00 90.81 283 ASP A O 1
ATOM 2393 N N . LYS A 1 284 ? -2.046 4.603 -24.376 1.00 90.81 284 LYS A N 1
ATOM 2394 C CA . LYS A 1 284 ? -1.181 4.429 -23.199 1.00 90.81 284 LYS A CA 1
ATOM 2395 C C . LYS A 1 284 ? -1.610 3.236 -22.358 1.00 90.81 284 LYS A C 1
ATOM 2397 O O . LYS A 1 284 ? -0.731 2.492 -21.920 1.00 90.81 284 LYS A O 1
ATOM 2402 N N . ILE A 1 285 ? -2.912 3.041 -22.153 1.00 89.44 285 ILE A N 1
ATOM 2403 C CA . ILE A 1 285 ? -3.454 1.910 -21.391 1.00 89.44 285 ILE A CA 1
ATOM 2404 C C . ILE A 1 285 ? -3.008 0.599 -22.044 1.00 89.44 285 ILE A C 1
ATOM 2406 O O . ILE A 1 285 ? -2.316 -0.190 -21.404 1.00 89.44 285 ILE A O 1
ATOM 2410 N N . ASN A 1 286 ? -3.279 0.408 -23.337 1.00 89.38 286 ASN A N 1
ATOM 2411 C CA . ASN A 1 286 ? -2.933 -0.809 -24.076 1.00 89.38 286 ASN A CA 1
ATOM 2412 C C . ASN A 1 286 ? -1.423 -1.096 -24.068 1.00 89.38 286 ASN A C 1
ATOM 2414 O O . ASN A 1 286 ? -0.995 -2.234 -23.855 1.00 89.38 286 ASN A O 1
ATOM 2418 N N . ASN A 1 287 ? -0.593 -0.061 -24.234 1.00 91.00 287 ASN A N 1
ATOM 2419 C CA . ASN A 1 287 ? 0.861 -0.201 -24.147 1.00 91.00 287 ASN A CA 1
ATOM 2420 C C . ASN A 1 287 ? 1.326 -0.635 -22.748 1.00 91.00 287 ASN A C 1
ATOM 2422 O O . ASN A 1 287 ? 2.230 -1.469 -22.619 1.00 91.00 287 ASN A O 1
ATOM 2426 N N . MET A 1 288 ? 0.714 -0.092 -21.693 1.00 89.88 288 MET A N 1
ATOM 2427 C CA . MET A 1 288 ? 1.020 -0.476 -20.317 1.00 89.88 288 MET A CA 1
ATOM 2428 C C . MET A 1 288 ? 0.548 -1.896 -20.015 1.00 89.88 288 MET A C 1
ATOM 2430 O O . MET A 1 288 ? 1.356 -2.687 -19.541 1.00 89.88 288 MET A O 1
ATOM 2434 N N . LEU A 1 289 ? -0.689 -2.253 -20.364 1.00 87.88 289 LEU A N 1
ATOM 2435 C CA . LEU A 1 289 ? -1.232 -3.603 -20.186 1.00 87.88 289 LEU A CA 1
ATOM 2436 C C . LEU A 1 289 ? -0.340 -4.660 -20.842 1.00 87.88 289 LEU A C 1
ATOM 2438 O O . LEU A 1 289 ? 0.027 -5.645 -20.204 1.00 87.88 289 LEU A O 1
ATOM 2442 N N . LYS A 1 290 ? 0.120 -4.406 -22.074 1.00 87.81 290 LYS A N 1
ATOM 2443 C CA . LYS A 1 290 ? 1.071 -5.281 -22.773 1.00 87.81 290 LYS A CA 1
ATOM 2444 C C . LYS A 1 290 ? 2.414 -5.388 -22.047 1.00 87.81 290 LYS A C 1
ATOM 2446 O O . LYS A 1 290 ? 2.962 -6.479 -21.933 1.00 87.81 290 LYS A O 1
ATOM 2451 N N . THR A 1 291 ? 2.943 -4.272 -21.544 1.00 84.62 291 THR A N 1
ATOM 2452 C CA . THR A 1 291 ? 4.228 -4.234 -20.817 1.00 84.62 291 THR A CA 1
ATOM 2453 C C . THR A 1 291 ? 4.158 -4.942 -19.462 1.00 84.62 291 THR A C 1
ATOM 2455 O O . THR A 1 291 ? 5.145 -5.532 -19.022 1.00 84.62 291 THR A O 1
ATOM 2458 N N . LEU A 1 292 ? 3.006 -4.861 -18.798 1.00 80.50 292 LEU A N 1
ATOM 2459 C CA . LEU A 1 292 ? 2.722 -5.506 -17.516 1.00 80.50 292 LEU A CA 1
ATOM 2460 C C . LEU A 1 292 ? 2.187 -6.937 -17.702 1.00 80.50 292 LEU A C 1
ATOM 2462 O O . LEU A 1 292 ? 1.976 -7.634 -16.718 1.00 80.50 292 LEU A O 1
ATOM 2466 N N . ASN A 1 293 ? 1.979 -7.389 -18.946 1.00 81.81 293 ASN A N 1
ATOM 2467 C CA . ASN A 1 293 ? 1.367 -8.676 -19.291 1.00 81.81 293 ASN A CA 1
ATOM 2468 C C . ASN A 1 293 ? -0.007 -8.910 -18.623 1.00 81.81 293 ASN A C 1
ATOM 2470 O O . ASN A 1 293 ? -0.361 -10.036 -18.280 1.00 81.81 293 ASN A O 1
ATOM 2474 N N . ILE A 1 294 ? -0.783 -7.839 -18.440 1.00 83.81 294 ILE A N 1
ATOM 2475 C CA . ILE A 1 294 ? -2.126 -7.893 -17.855 1.00 83.81 294 ILE A CA 1
ATOM 2476 C C . ILE A 1 294 ? -3.140 -8.044 -18.987 1.00 83.81 294 ILE A C 1
ATOM 2478 O O . ILE A 1 294 ? -3.115 -7.291 -19.961 1.00 83.81 294 ILE A O 1
ATOM 2482 N N . LYS A 1 295 ? -4.046 -9.013 -18.846 1.00 79.38 295 LYS A N 1
ATOM 2483 C CA . LYS A 1 295 ? -5.178 -9.212 -19.754 1.00 79.38 295 LYS A CA 1
ATOM 2484 C C . LYS A 1 295 ? -6.450 -8.761 -19.058 1.00 79.38 295 LYS A C 1
ATOM 2486 O O . LYS A 1 295 ? -6.722 -9.191 -17.943 1.00 79.38 295 LYS A O 1
ATOM 2491 N N . VAL A 1 296 ? -7.203 -7.908 -19.726 1.00 72.94 296 VAL A N 1
ATOM 2492 C CA . VAL A 1 296 ? -8.462 -7.341 -19.247 1.00 72.94 296 VAL A CA 1
ATOM 2493 C C . VAL A 1 296 ? -9.407 -7.247 -20.444 1.00 72.94 296 VAL A C 1
ATOM 2495 O O . VAL A 1 296 ? -8.937 -7.060 -21.567 1.00 72.94 296 VAL A O 1
ATOM 2498 N N . ASP A 1 297 ? -10.704 -7.433 -20.212 1.00 70.56 297 ASP A N 1
ATOM 2499 C CA . ASP A 1 297 ? -11.734 -7.330 -21.254 1.00 70.56 297 ASP A CA 1
ATOM 2500 C C . ASP A 1 297 ? -12.052 -5.850 -21.563 1.00 70.56 297 ASP A C 1
ATOM 2502 O O . ASP A 1 297 ? -11.626 -4.970 -20.817 1.00 70.56 297 ASP A O 1
ATOM 2506 N N . ASP A 1 298 ? -12.826 -5.574 -22.626 1.00 61.66 298 ASP A N 1
ATOM 2507 C CA . ASP A 1 298 ? -13.085 -4.261 -23.274 1.00 61.66 298 ASP A CA 1
ATOM 2508 C C . ASP A 1 298 ? -13.524 -3.078 -22.366 1.00 61.66 298 ASP A C 1
ATOM 2510 O O . ASP A 1 298 ? -13.745 -1.963 -22.846 1.00 61.66 298 ASP A O 1
ATOM 2514 N N . LYS A 1 299 ? -13.663 -3.276 -21.050 1.00 61.00 299 LYS A N 1
ATOM 2515 C CA . LYS A 1 299 ? -13.998 -2.246 -20.063 1.00 61.00 299 LYS A CA 1
ATOM 2516 C C . LYS A 1 299 ? -12.899 -2.133 -18.998 1.00 61.00 299 LYS A C 1
ATOM 2518 O O . LYS A 1 299 ? -12.911 -2.829 -17.986 1.00 61.00 299 LYS A O 1
ATOM 2523 N N . TYR A 1 300 ? -11.966 -1.209 -19.211 1.00 66.12 300 TYR A N 1
ATOM 2524 C CA . TYR A 1 300 ? -10.865 -0.938 -18.285 1.00 66.12 300 TYR A CA 1
ATOM 2525 C C . TYR A 1 300 ? -11.268 0.136 -17.268 1.00 66.12 300 TYR A C 1
ATOM 2527 O O . TYR A 1 300 ? -11.144 1.331 -17.533 1.00 66.12 300 TYR A O 1
ATOM 2535 N N . ASP A 1 301 ? -11.755 -0.272 -16.096 1.00 79.56 301 ASP A N 1
ATOM 2536 C CA . ASP A 1 301 ? -11.649 0.574 -14.905 1.00 79.56 301 ASP A CA 1
ATOM 2537 C C . ASP A 1 301 ? -10.370 0.215 -14.132 1.00 79.56 301 ASP A C 1
ATOM 2539 O O . ASP A 1 301 ? -9.839 -0.895 -14.240 1.00 79.56 301 ASP A O 1
ATOM 2543 N N . PHE A 1 302 ? -9.817 1.184 -13.401 1.00 81.19 302 PHE A N 1
ATOM 2544 C CA . PHE A 1 302 ? -8.527 1.002 -12.736 1.00 81.19 302 PHE A CA 1
ATOM 2545 C C . PHE A 1 302 ? -8.573 -0.130 -11.705 1.00 81.19 302 PHE A C 1
ATOM 2547 O O . PHE A 1 302 ? -7.622 -0.905 -11.612 1.00 81.19 302 PHE A O 1
ATOM 2554 N N . ASN A 1 303 ? -9.703 -0.283 -11.012 1.00 81.56 303 ASN A N 1
ATOM 2555 C CA . ASN A 1 303 ? -9.914 -1.349 -10.042 1.00 81.56 303 ASN A CA 1
ATOM 2556 C C . ASN A 1 303 ? -9.844 -2.722 -10.719 1.00 81.56 303 ASN A C 1
ATOM 2558 O O . ASN A 1 303 ? -9.187 -3.628 -10.222 1.00 81.56 303 ASN A O 1
ATOM 2562 N N . HIS A 1 304 ? -10.466 -2.901 -11.876 1.00 81.12 304 HIS A N 1
ATOM 2563 C CA . HIS A 1 304 ? -10.450 -4.156 -12.608 1.00 81.12 304 HIS A CA 1
ATOM 2564 C C . HIS A 1 304 ? -9.030 -4.520 -13.054 1.00 81.12 304 HIS A C 1
ATOM 2566 O O . HIS A 1 304 ? -8.595 -5.652 -12.847 1.00 81.12 304 HIS A O 1
ATOM 2572 N N . VAL A 1 305 ? -8.276 -3.548 -13.580 1.00 83.44 305 VAL A N 1
ATOM 2573 C CA . VAL A 1 305 ? -6.888 -3.765 -14.015 1.00 83.44 305 VAL A CA 1
ATOM 2574 C C . VAL A 1 305 ? -5.971 -4.086 -12.834 1.00 83.44 305 VAL A C 1
ATOM 2576 O O . VAL A 1 305 ? -5.205 -5.047 -12.902 1.00 83.44 305 VAL A O 1
ATOM 2579 N N . ILE A 1 306 ? -6.048 -3.322 -11.740 1.00 84.31 306 ILE A N 1
ATOM 2580 C CA . ILE A 1 306 ? -5.182 -3.553 -10.578 1.00 84.31 306 ILE A CA 1
ATOM 2581 C C . ILE A 1 306 ? -5.525 -4.861 -9.861 1.00 84.31 306 ILE A C 1
ATOM 2583 O O . ILE A 1 306 ? -4.616 -5.523 -9.377 1.00 84.31 306 ILE A O 1
ATOM 2587 N N . ASN A 1 307 ? -6.788 -5.301 -9.875 1.00 78.31 307 ASN A N 1
ATOM 2588 C CA . ASN A 1 307 ? -7.180 -6.619 -9.366 1.00 78.31 307 ASN A CA 1
ATOM 2589 C C . ASN A 1 307 ? -6.570 -7.774 -10.170 1.00 78.31 307 ASN A C 1
ATOM 2591 O O . ASN A 1 307 ? -6.289 -8.817 -9.596 1.00 78.31 307 ASN A O 1
ATOM 2595 N N . GLN A 1 308 ? -6.353 -7.615 -11.479 1.00 81.75 308 GLN A N 1
ATOM 2596 C CA . GLN A 1 308 ? -5.636 -8.632 -12.262 1.00 81.75 308 GLN A CA 1
ATOM 2597 C C . GLN A 1 308 ? -4.138 -8.649 -11.952 1.00 81.75 308 GLN A C 1
ATOM 2599 O O . GLN A 1 308 ? -3.486 -9.677 -12.120 1.00 81.75 308 GLN A O 1
ATOM 2604 N N . TRP A 1 309 ? -3.588 -7.512 -11.524 1.00 81.81 309 TRP A N 1
ATOM 2605 C CA . TRP A 1 309 ? -2.172 -7.396 -11.204 1.00 81.81 309 TRP A CA 1
ATOM 2606 C C . TRP A 1 309 ? -1.858 -7.861 -9.774 1.00 81.81 309 TRP A C 1
ATOM 2608 O O . TRP A 1 309 ? -0.932 -8.641 -9.571 1.00 81.81 309 TRP A O 1
ATOM 2618 N N . PHE A 1 310 ? -2.653 -7.412 -8.802 1.00 84.62 310 PHE A N 1
ATOM 2619 C CA . PHE A 1 310 ? -2.481 -7.631 -7.364 1.00 84.62 310 PHE A CA 1
ATOM 2620 C C . PHE A 1 310 ? -3.822 -8.005 -6.712 1.00 84.62 310 PHE A C 1
ATOM 2622 O O . PHE A 1 310 ? -4.392 -7.199 -5.965 1.00 84.62 310 PHE A O 1
ATOM 2629 N N . PRO A 1 311 ? -4.370 -9.195 -7.016 1.00 73.31 311 P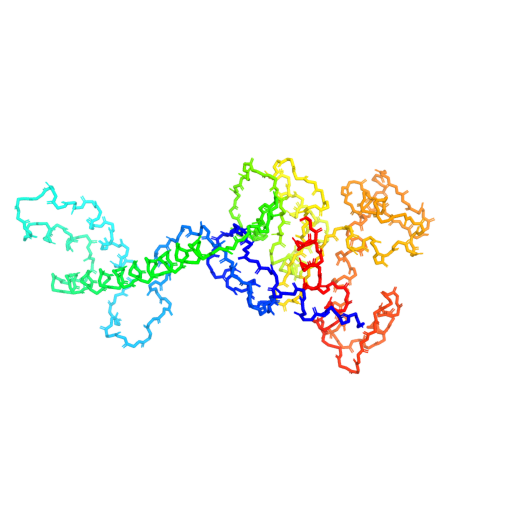RO A N 1
ATOM 2630 C CA . PRO A 1 311 ? -5.656 -9.624 -6.478 1.00 73.31 311 PRO A CA 1
ATOM 2631 C C . PRO A 1 311 ? -5.593 -9.733 -4.951 1.00 73.31 311 PRO A C 1
ATOM 2633 O O . PRO A 1 311 ? -4.919 -10.610 -4.411 1.00 73.31 311 PRO A O 1
ATOM 2636 N N . LEU A 1 312 ? -6.336 -8.862 -4.252 1.00 71.06 312 LEU A N 1
ATOM 2637 C CA . LEU A 1 312 ? -6.377 -8.818 -2.785 1.00 71.06 312 LEU A CA 1
ATOM 2638 C C . LEU A 1 312 ? -6.699 -10.190 -2.189 1.00 71.06 312 LEU A C 1
ATOM 2640 O O . LEU A 1 312 ? -5.970 -10.684 -1.339 1.00 71.06 312 LEU A O 1
ATOM 2644 N N . GLN A 1 313 ? -7.785 -10.810 -2.643 1.00 65.81 313 GLN A N 1
ATOM 2645 C CA . GLN A 1 313 ? -8.284 -12.055 -2.058 1.00 65.81 313 GLN A CA 1
ATOM 2646 C C . GLN A 1 313 ? -7.291 -13.201 -2.235 1.00 65.81 313 GLN A C 1
ATOM 2648 O O . GLN A 1 313 ? -6.978 -13.883 -1.264 1.00 65.81 313 GLN A O 1
ATOM 2653 N N . ASP A 1 314 ? -6.757 -13.372 -3.443 1.00 68.56 314 ASP A N 1
ATOM 2654 C CA . ASP A 1 314 ? -5.840 -14.468 -3.748 1.00 68.56 314 ASP A CA 1
ATOM 2655 C C . ASP A 1 314 ? -4.544 -14.354 -2.945 1.00 68.56 314 ASP A C 1
ATOM 2657 O O . ASP A 1 314 ? -4.064 -15.365 -2.440 1.00 68.56 314 ASP A O 1
ATOM 2661 N N . ILE A 1 315 ? -4.002 -13.142 -2.783 1.00 72.38 315 ILE A N 1
ATOM 2662 C CA . ILE A 1 315 ? -2.758 -12.917 -2.036 1.00 72.38 315 ILE A CA 1
ATOM 2663 C C . ILE A 1 315 ? -2.968 -13.168 -0.545 1.00 72.38 315 ILE A C 1
ATOM 2665 O O . ILE A 1 315 ? -2.210 -13.930 0.050 1.00 72.38 315 ILE A O 1
ATOM 2669 N N . LEU A 1 316 ? -4.036 -12.631 0.053 1.00 68.38 316 LEU A N 1
ATOM 2670 C CA . LEU A 1 316 ? -4.326 -12.881 1.468 1.00 68.38 316 LEU A CA 1
ATOM 2671 C C . LEU A 1 316 ? -4.626 -14.366 1.725 1.00 68.38 316 LEU A C 1
ATOM 2673 O O . LEU A 1 316 ? -4.157 -14.930 2.707 1.00 68.38 316 LEU A O 1
ATOM 2677 N N . ILE A 1 317 ? -5.380 -15.027 0.840 1.00 65.38 317 ILE A N 1
ATOM 2678 C CA . ILE A 1 317 ? -5.682 -16.459 0.963 1.00 65.38 317 ILE A CA 1
ATOM 2679 C C . ILE A 1 317 ? -4.401 -17.280 0.834 1.00 65.38 317 ILE A C 1
ATOM 2681 O O . ILE A 1 317 ? -4.131 -18.145 1.661 1.00 65.38 317 ILE A O 1
ATOM 2685 N N . ARG A 1 318 ? -3.603 -17.031 -0.204 1.00 68.88 318 ARG A N 1
ATOM 2686 C CA . ARG A 1 318 ? -2.367 -17.769 -0.462 1.00 68.88 318 ARG A CA 1
ATOM 2687 C C . ARG A 1 318 ? -1.384 -17.618 0.693 1.00 68.88 318 ARG A C 1
ATOM 2689 O O . ARG A 1 318 ? -0.887 -18.640 1.165 1.00 68.88 318 ARG A O 1
ATOM 2696 N N . ASP A 1 319 ? -1.148 -16.384 1.128 1.00 70.94 319 ASP A N 1
ATOM 2697 C CA . ASP A 1 319 ? -0.041 -16.057 2.023 1.00 70.94 319 ASP A CA 1
ATOM 2698 C C . ASP A 1 319 ? -0.416 -16.178 3.492 1.00 70.94 319 ASP A C 1
ATOM 2700 O O . ASP A 1 319 ? 0.455 -16.432 4.312 1.00 70.94 319 ASP A O 1
ATOM 2704 N N . PHE A 1 320 ? -1.692 -16.026 3.854 1.00 66.88 320 PHE A N 1
ATOM 2705 C CA . PHE A 1 320 ? -2.088 -16.107 5.261 1.00 66.88 320 PHE A CA 1
ATOM 2706 C C . PHE A 1 320 ? -2.609 -17.492 5.634 1.00 66.88 320 PHE A C 1
ATOM 2708 O O . PHE A 1 320 ? -2.472 -17.887 6.783 1.00 66.88 320 PHE A O 1
ATOM 2715 N N . ILE A 1 321 ? -3.171 -18.262 4.694 1.00 54.38 321 ILE A N 1
ATOM 2716 C CA . ILE A 1 321 ? -3.803 -19.558 5.011 1.00 54.38 321 ILE A CA 1
ATOM 2717 C C . ILE A 1 321 ? -2.834 -20.742 4.873 1.00 54.38 321 ILE A C 1
ATOM 2719 O O . ILE A 1 321 ? -3.075 -21.784 5.478 1.00 54.38 321 ILE A O 1
ATOM 2723 N N . ASN A 1 322 ? -1.755 -20.625 4.090 1.00 46.28 322 ASN A N 1
ATOM 2724 C CA . ASN A 1 322 ? -0.812 -21.734 3.865 1.00 46.28 322 ASN A CA 1
ATOM 2725 C C . ASN A 1 322 ? 0.480 -21.661 4.708 1.00 46.28 322 ASN A C 1
ATOM 2727 O O . ASN A 1 322 ? 1.423 -22.381 4.376 1.00 46.28 322 ASN A O 1
ATOM 2731 N N . ILE A 1 323 ? 0.537 -20.821 5.751 1.00 42.62 323 ILE A N 1
ATOM 2732 C CA . ILE A 1 323 ? 1.667 -20.760 6.703 1.00 42.62 323 ILE A CA 1
ATOM 2733 C C . ILE A 1 323 ? 1.442 -21.714 7.874 1.00 42.62 323 ILE A C 1
ATOM 2735 O O . ILE A 1 323 ? 0.352 -21.652 8.487 1.00 42.62 323 ILE A O 1
#